Protein AF-A0A498NL08-F1 (afdb_monomer)

Structure (mmCIF, N/CA/C/O backbone):
data_AF-A0A498NL08-F1
#
_entry.id   AF-A0A498NL08-F1
#
loop_
_atom_site.group_PDB
_atom_site.id
_atom_site.type_symbol
_atom_site.label_atom_id
_atom_site.label_alt_id
_atom_site.label_comp_id
_atom_site.label_asym_id
_atom_site.label_entity_id
_atom_site.label_seq_id
_atom_site.pdbx_PDB_ins_code
_atom_site.Cartn_x
_atom_site.Cartn_y
_atom_site.Cartn_z
_atom_site.occupancy
_atom_site.B_iso_or_equiv
_atom_site.auth_seq_id
_atom_site.auth_comp_id
_atom_site.auth_asym_id
_atom_site.auth_atom_id
_atom_site.pdbx_PDB_model_num
ATOM 1 N N . MET A 1 1 ? -36.055 6.865 26.623 1.00 34.72 1 MET A N 1
ATOM 2 C CA . MET A 1 1 ? -34.626 6.487 26.632 1.00 34.72 1 MET A CA 1
ATOM 3 C C . MET A 1 1 ? -34.288 6.021 25.220 1.00 34.72 1 MET A C 1
ATOM 5 O O . MET A 1 1 ? -34.641 4.907 24.867 1.00 34.72 1 MET A O 1
ATOM 9 N N . LEU A 1 2 ? -33.780 6.909 24.358 1.00 34.41 2 LEU A N 1
ATOM 10 C CA . LEU A 1 2 ? -33.452 6.566 22.968 1.00 34.41 2 LEU A CA 1
ATOM 11 C C . LEU A 1 2 ? -32.015 6.037 2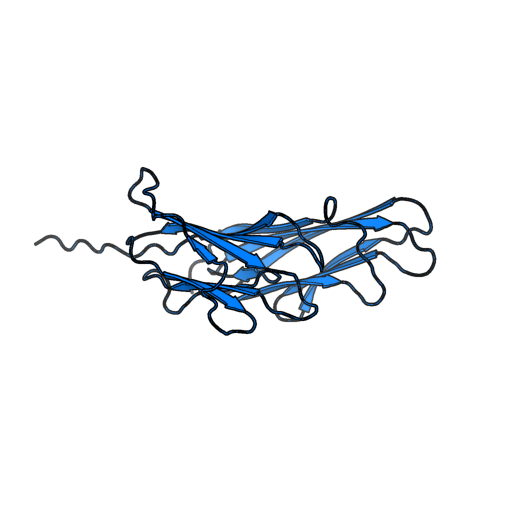2.919 1.00 34.41 2 LEU A C 1
ATOM 13 O O . LEU A 1 2 ? -31.072 6.754 23.236 1.00 34.41 2 LEU A O 1
ATOM 17 N N . SER A 1 3 ? -31.881 4.761 22.570 1.00 38.75 3 SER A N 1
ATOM 18 C CA . SER A 1 3 ? -30.621 4.093 22.249 1.00 38.75 3 SER A CA 1
ATOM 19 C C . SER A 1 3 ? -30.090 4.660 20.928 1.00 38.75 3 SER A C 1
ATOM 21 O O . SER A 1 3 ? -30.686 4.435 19.878 1.00 38.75 3 SER A O 1
ATOM 23 N N . VAL A 1 4 ? -28.992 5.419 20.972 1.00 45.88 4 VAL A N 1
ATOM 24 C CA . VAL A 1 4 ? -28.224 5.767 19.770 1.00 45.88 4 VAL A CA 1
ATOM 25 C C . VAL A 1 4 ? -27.092 4.751 19.663 1.00 45.88 4 VAL A C 1
ATOM 27 O O . VAL A 1 4 ? -26.094 4.849 20.370 1.00 45.88 4 VAL A O 1
ATOM 30 N N . PHE A 1 5 ? -27.250 3.749 18.800 1.00 46.47 5 PHE A N 1
ATOM 31 C CA . PHE A 1 5 ? -26.109 2.977 18.313 1.00 46.47 5 PHE A CA 1
ATOM 32 C C . PHE A 1 5 ? -25.287 3.889 17.390 1.00 46.47 5 PHE A C 1
ATOM 34 O O . PHE A 1 5 ? -25.575 3.995 16.200 1.00 46.47 5 PHE A O 1
ATOM 41 N N . THR A 1 6 ? -24.275 4.577 17.921 1.00 58.22 6 THR A N 1
ATOM 42 C CA . THR A 1 6 ? -23.249 5.226 17.094 1.00 58.22 6 THR A CA 1
ATOM 43 C C . THR A 1 6 ? -22.213 4.174 16.693 1.00 58.22 6 THR A C 1
ATOM 45 O O . THR A 1 6 ? -21.240 3.921 17.399 1.00 58.22 6 THR A O 1
ATOM 48 N N . GLY A 1 7 ? -22.449 3.483 15.575 1.00 79.19 7 GLY A N 1
ATOM 49 C CA . GLY A 1 7 ? -21.477 2.533 15.025 1.00 79.19 7 GLY A CA 1
ATOM 50 C C . GLY A 1 7 ? -20.178 3.238 14.619 1.00 79.19 7 GLY A C 1
ATOM 51 O O . GLY A 1 7 ? -20.218 4.315 14.025 1.00 79.19 7 GLY A O 1
ATOM 52 N N . ALA A 1 8 ? -19.025 2.647 14.942 1.00 88.94 8 ALA A N 1
ATOM 53 C CA . ALA A 1 8 ? -17.735 3.144 14.469 1.00 88.94 8 ALA A CA 1
ATOM 54 C C . ALA A 1 8 ? -17.609 2.951 12.947 1.00 88.94 8 ALA A C 1
ATOM 56 O O . ALA A 1 8 ? -17.992 1.914 12.408 1.00 88.94 8 ALA A O 1
ATOM 57 N N . VAL A 1 9 ? -17.042 3.943 12.262 1.00 88.06 9 VAL A N 1
ATOM 58 C CA . VAL A 1 9 ? -16.767 3.926 10.822 1.00 88.06 9 VAL A CA 1
ATOM 59 C C . VAL A 1 9 ? -15.260 3.883 10.621 1.00 88.06 9 VAL A C 1
ATOM 61 O O . VAL A 1 9 ? -14.547 4.800 11.033 1.00 88.06 9 VAL A O 1
ATOM 64 N N . ALA A 1 10 ? -14.780 2.794 10.023 1.00 86.62 10 ALA A N 1
ATOM 65 C CA . ALA A 1 10 ? -13.363 2.548 9.794 1.00 86.62 10 ALA A CA 1
ATOM 66 C C . ALA A 1 10 ? -12.745 3.551 8.797 1.00 86.62 10 ALA A C 1
ATOM 68 O O . ALA A 1 10 ? -13.389 3.878 7.799 1.00 86.62 10 ALA A O 1
ATOM 69 N N . PRO A 1 11 ? -11.489 3.990 9.008 1.00 89.06 11 PRO A N 1
ATOM 70 C CA . PRO A 1 11 ? -10.823 4.922 8.108 1.00 89.06 11 PRO A CA 1
ATOM 71 C C . PRO A 1 11 ? -10.510 4.319 6.745 1.00 89.06 11 PRO A C 1
ATOM 73 O O . PRO A 1 11 ? -10.034 3.186 6.628 1.00 89.06 11 PRO A O 1
ATOM 76 N N . VAL A 1 12 ? -10.649 5.150 5.714 1.00 82.94 12 VAL A N 1
ATOM 77 C CA . VAL A 1 12 ? -10.084 4.894 4.389 1.00 82.94 12 VAL A CA 1
ATOM 78 C C . VAL A 1 12 ? -8.635 5.368 4.390 1.00 82.94 12 VAL A C 1
ATOM 80 O O . VAL A 1 12 ? -8.369 6.564 4.497 1.00 82.94 12 VAL A O 1
ATOM 83 N N . VAL A 1 13 ? -7.687 4.437 4.270 1.00 83.62 13 VAL A N 1
ATOM 84 C CA . VAL A 1 13 ? -6.251 4.743 4.357 1.00 83.62 13 VAL A CA 1
ATOM 85 C C . VAL A 1 13 ? -5.603 4.774 2.975 1.00 83.62 13 VAL A C 1
ATOM 87 O O . VAL A 1 13 ? -5.796 3.869 2.162 1.00 83.62 13 VAL A O 1
ATOM 90 N N . LYS A 1 14 ? -4.801 5.810 2.714 1.00 78.31 14 LYS A N 1
ATOM 91 C CA . LYS A 1 14 ? -4.005 5.976 1.492 1.00 78.31 14 LYS A CA 1
ATOM 92 C C . LYS A 1 14 ? -2.538 6.195 1.849 1.00 78.31 14 LYS A C 1
ATOM 94 O O . LYS A 1 14 ? -2.223 7.129 2.584 1.00 78.31 14 LYS A O 1
ATOM 99 N N . LEU A 1 15 ? -1.646 5.374 1.291 1.00 80.44 15 LEU A N 1
ATOM 100 C CA . LEU A 1 15 ? -0.207 5.647 1.292 1.00 80.44 15 LEU A CA 1
ATOM 101 C C . LEU A 1 15 ? 0.218 6.310 -0.014 1.00 80.44 15 LEU A C 1
ATOM 103 O O . LEU A 1 15 ? -0.215 5.912 -1.094 1.00 80.44 15 LEU A O 1
ATOM 107 N N . SER A 1 16 ? 1.102 7.298 0.088 1.00 75.94 16 SER A N 1
ATOM 108 C CA . SER A 1 16 ? 1.650 8.029 -1.056 1.00 75.94 16 SER A CA 1
ATOM 109 C C . SER A 1 16 ? 3.118 8.413 -0.842 1.00 75.94 16 SER A C 1
ATOM 111 O O . SER A 1 16 ? 3.564 8.578 0.290 1.00 75.94 16 SER A O 1
ATOM 113 N N . LEU A 1 17 ? 3.876 8.536 -1.937 1.00 76.44 17 LEU A N 1
ATOM 114 C CA . LEU A 1 17 ? 5.232 9.094 -1.947 1.00 76.44 17 LEU A CA 1
ATOM 115 C C . LEU A 1 17 ? 5.097 10.576 -2.273 1.00 76.44 17 LEU A C 1
ATOM 117 O O . LEU A 1 17 ? 4.766 10.916 -3.407 1.00 76.44 17 LEU A O 1
ATOM 121 N N . VAL A 1 18 ? 5.346 11.436 -1.294 1.00 77.62 18 VAL A N 1
ATOM 122 C CA . VAL A 1 18 ? 5.249 12.893 -1.453 1.00 77.62 18 VAL A CA 1
ATOM 123 C C . VAL A 1 18 ? 6.522 13.442 -2.084 1.00 77.62 18 VAL A C 1
ATOM 125 O O . VAL A 1 18 ? 6.470 14.270 -2.990 1.00 77.62 18 VAL A O 1
ATOM 128 N N . LYS A 1 19 ? 7.681 12.930 -1.657 1.00 71.31 19 LYS A N 1
ATOM 129 C CA . LYS A 1 19 ? 8.988 13.308 -2.203 1.00 71.31 19 LYS A CA 1
ATOM 130 C C . LYS A 1 19 ? 9.843 12.075 -2.424 1.00 71.31 19 LYS A C 1
ATOM 132 O O . LYS A 1 19 ? 9.960 11.228 -1.543 1.00 71.31 19 LYS A O 1
ATOM 137 N N . ARG A 1 20 ? 10.473 11.982 -3.596 1.00 65.75 20 ARG A N 1
ATOM 138 C CA . ARG A 1 20 ? 11.451 10.931 -3.885 1.00 65.75 20 ARG A CA 1
ATOM 139 C C . ARG A 1 20 ? 12.85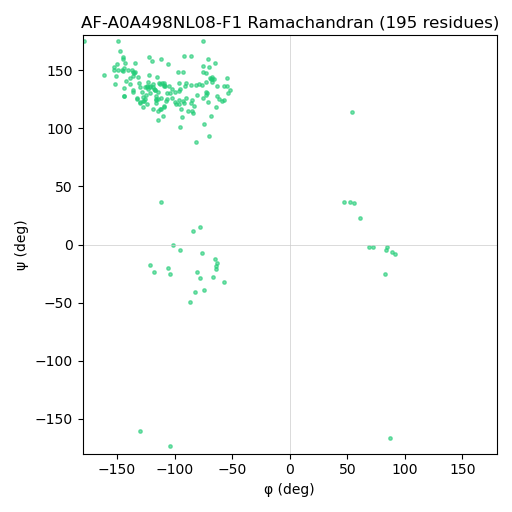1 11.388 -3.491 1.00 65.75 20 ARG A C 1
ATOM 141 O O . ARG A 1 20 ? 13.325 12.409 -3.980 1.00 65.75 20 ARG A O 1
ATOM 148 N N . GLY A 1 21 ? 13.499 10.572 -2.677 1.00 63.78 21 GLY A N 1
ATOM 149 C CA . GLY A 1 21 ? 14.933 10.588 -2.445 1.00 63.78 21 GLY A CA 1
ATOM 150 C C . GLY A 1 21 ? 15.644 9.437 -3.160 1.00 63.78 21 GLY A C 1
ATOM 151 O O . GLY A 1 21 ? 15.040 8.688 -3.932 1.00 63.78 21 GLY A O 1
ATOM 152 N N . ASP A 1 22 ? 16.933 9.291 -2.889 1.00 62.59 22 ASP A N 1
ATOM 153 C CA . ASP A 1 22 ? 17.780 8.190 -3.353 1.00 62.59 22 ASP A CA 1
ATOM 154 C C . ASP A 1 22 ? 18.549 7.598 -2.157 1.00 62.59 22 ASP A C 1
ATOM 156 O O . ASP A 1 22 ? 18.157 7.784 -1.010 1.00 62.59 22 ASP A O 1
ATOM 160 N N . SER A 1 23 ? 19.642 6.869 -2.383 1.00 61.72 23 SER A N 1
ATOM 161 C CA . SER A 1 23 ? 20.452 6.327 -1.282 1.00 61.72 23 SER A CA 1
ATOM 162 C C . SER A 1 23 ? 21.136 7.396 -0.415 1.00 61.72 23 SER A C 1
ATOM 164 O O . SER A 1 23 ? 21.672 7.066 0.640 1.00 61.72 23 SER A O 1
ATOM 166 N N . ARG A 1 24 ? 21.156 8.660 -0.855 1.00 67.81 24 ARG A N 1
ATOM 167 C CA . ARG A 1 24 ? 21.813 9.795 -0.188 1.00 67.81 24 ARG A CA 1
ATOM 168 C C . ARG A 1 24 ? 20.840 10.898 0.221 1.00 67.81 24 ARG A C 1
ATOM 170 O O . ARG A 1 24 ? 21.147 11.653 1.135 1.00 67.81 24 ARG A O 1
ATOM 177 N 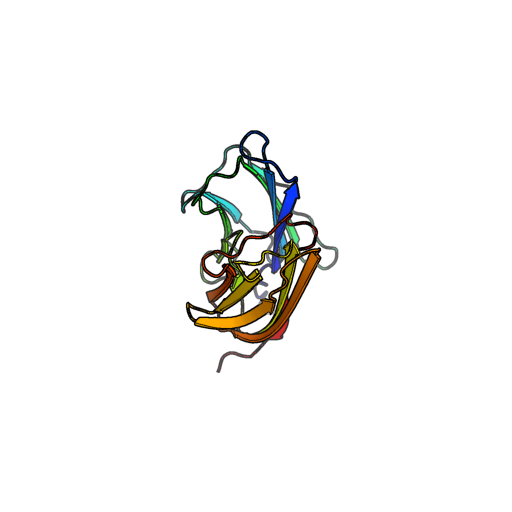N . HIS A 1 25 ? 19.688 10.985 -0.433 1.00 75.00 25 HIS A N 1
ATOM 178 C CA . HIS A 1 25 ? 18.651 11.972 -0.163 1.00 75.00 25 HIS A CA 1
ATOM 179 C C . HIS A 1 25 ? 17.415 11.302 0.438 1.00 75.00 25 HIS A C 1
ATOM 181 O O . HIS A 1 25 ? 16.997 10.257 -0.061 1.00 75.00 25 HIS A O 1
ATOM 187 N N . PRO A 1 26 ? 16.769 11.903 1.445 1.00 82.00 26 PRO A N 1
ATOM 188 C CA . PRO A 1 26 ? 15.561 11.331 2.018 1.00 82.00 26 PRO A CA 1
ATOM 189 C C . PRO A 1 26 ? 14.366 11.348 1.055 1.00 82.00 26 PRO A C 1
ATOM 191 O O . PRO A 1 26 ? 14.145 12.291 0.291 1.00 82.00 26 PRO A O 1
ATOM 194 N N . SER A 1 27 ? 13.581 10.278 1.113 1.00 82.50 27 SER A N 1
ATOM 195 C CA . SER A 1 27 ? 12.227 10.174 0.579 1.00 82.50 27 SER A CA 1
ATOM 196 C C . SER A 1 27 ? 11.214 10.533 1.666 1.00 82.50 27 SER A C 1
ATOM 198 O O . SER A 1 27 ? 11.440 10.237 2.833 1.00 82.50 27 SER A O 1
ATOM 200 N N . LEU A 1 28 ? 10.078 11.108 1.275 1.00 83.00 28 LEU A N 1
ATOM 201 C CA . LEU A 1 28 ? 8.971 11.441 2.170 1.00 83.00 28 LEU A CA 1
ATOM 202 C C . LEU A 1 28 ? 7.751 10.598 1.799 1.00 83.00 28 LEU A C 1
ATOM 204 O O . LEU A 1 28 ? 7.214 10.738 0.695 1.00 83.00 28 LEU A O 1
ATOM 208 N N . LEU A 1 29 ? 7.332 9.715 2.700 1.00 87.38 29 LEU A N 1
ATOM 209 C CA . LEU A 1 29 ? 6.078 8.971 2.580 1.00 87.38 29 LEU A CA 1
ATOM 210 C C . LEU A 1 29 ? 4.995 9.664 3.383 1.00 87.38 29 LEU A C 1
ATOM 212 O O . LEU A 1 29 ? 5.280 10.223 4.432 1.00 87.38 29 LEU A O 1
ATOM 216 N N . MET A 1 30 ? 3.755 9.559 2.927 1.00 87.31 30 MET A N 1
ATOM 217 C CA . MET A 1 30 ? 2.590 10.052 3.646 1.00 87.31 30 MET A CA 1
ATOM 218 C C . MET A 1 30 ? 1.538 8.956 3.757 1.00 87.31 30 MET A C 1
ATOM 220 O O . MET A 1 30 ? 1.179 8.324 2.761 1.00 87.31 30 MET A O 1
ATOM 224 N N . CYS A 1 31 ? 1.031 8.762 4.969 1.00 89.31 31 CYS A N 1
ATOM 225 C CA . CYS A 1 31 ? -0.110 7.924 5.289 1.00 89.31 31 CYS A CA 1
ATOM 226 C C . CYS A 1 31 ? -1.274 8.834 5.677 1.00 89.31 31 CYS A C 1
ATOM 228 O O . CYS A 1 31 ? -1.181 9.609 6.622 1.00 89.31 31 CYS A O 1
ATOM 230 N N . SER A 1 32 ? -2.360 8.767 4.917 1.00 87.81 32 SER A N 1
ATOM 231 C CA . SER A 1 32 ? -3.552 9.585 5.135 1.00 87.81 32 SER A CA 1
ATOM 232 C C . SER A 1 32 ? -4.726 8.691 5.493 1.00 87.81 32 SER A C 1
ATOM 234 O O . SER A 1 32 ? -5.005 7.747 4.755 1.00 87.81 32 SER A O 1
ATOM 236 N N . ALA A 1 33 ? -5.407 8.982 6.597 1.00 89.62 33 ALA A N 1
ATOM 237 C CA . ALA A 1 33 ? -6.630 8.307 7.013 1.00 89.62 33 ALA A CA 1
ATOM 238 C C . ALA A 1 33 ? -7.804 9.284 6.904 1.00 89.62 33 ALA A C 1
ATOM 240 O O . ALA A 1 33 ? -7.742 10.373 7.470 1.00 89.62 33 ALA A O 1
ATOM 241 N N . TYR A 1 34 ? -8.854 8.887 6.186 1.00 87.19 34 TYR A N 1
ATOM 242 C CA . TYR A 1 34 ? -10.026 9.712 5.884 1.00 87.19 34 TYR A CA 1
ATOM 243 C C . TYR A 1 34 ? -11.318 9.070 6.385 1.00 87.19 34 TYR A C 1
ATOM 245 O O . TYR A 1 34 ? -11.376 7.854 6.582 1.00 87.19 34 TYR A O 1
ATOM 253 N N . ASP A 1 35 ? -12.353 9.898 6.508 1.00 87.81 35 ASP A N 1
ATOM 254 C CA . ASP A 1 35 ? -13.761 9.516 6.629 1.00 87.81 35 ASP A CA 1
ATOM 255 C C . ASP A 1 35 ? -14.066 8.558 7.792 1.00 87.81 35 ASP A C 1
ATOM 257 O O . ASP A 1 35 ? -14.915 7.674 7.687 1.00 87.81 35 ASP A O 1
ATOM 261 N N . PHE A 1 36 ? -13.368 8.726 8.921 1.00 88.88 36 PHE A N 1
ATOM 262 C CA . PHE A 1 36 ? -13.529 7.860 10.093 1.00 88.88 36 PHE A CA 1
ATOM 263 C C . PHE A 1 36 ? -14.298 8.513 11.237 1.00 88.88 36 PHE A C 1
ATOM 265 O O . PHE A 1 36 ? -14.313 9.735 11.395 1.00 88.88 36 PHE A O 1
ATOM 272 N N . TYR A 1 37 ? -14.900 7.664 12.070 1.00 88.56 37 TYR A 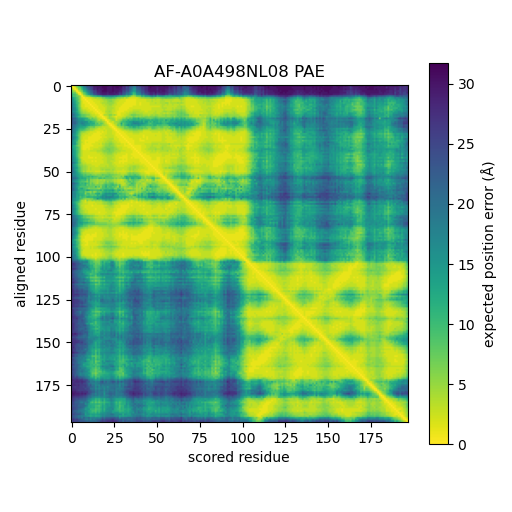N 1
ATOM 273 C CA . TYR A 1 37 ? -15.605 8.043 13.295 1.00 88.56 37 TYR A CA 1
ATOM 274 C C . TYR A 1 37 ? -15.548 6.896 14.321 1.00 88.56 37 TYR A C 1
ATOM 276 O O . TYR A 1 37 ? -15.747 5.748 13.930 1.00 88.56 37 TYR A O 1
ATOM 284 N N . PRO A 1 38 ? -15.326 7.128 15.628 1.00 90.88 38 PRO A N 1
ATOM 285 C CA . PRO A 1 38 ? -15.078 8.412 16.290 1.00 90.88 38 PRO A CA 1
ATOM 286 C C . PRO A 1 38 ? -13.657 8.937 16.028 1.00 90.88 38 PRO A C 1
ATOM 288 O O . PRO A 1 38 ? -12.832 8.237 15.444 1.00 90.88 38 PRO A O 1
ATOM 291 N N . GLU A 1 39 ? -13.348 10.146 16.507 1.00 88.94 39 GLU A N 1
ATOM 292 C CA . GLU A 1 39 ? -12.057 10.827 16.286 1.00 88.94 39 GLU A CA 1
ATOM 293 C C . GLU A 1 39 ? -10.823 10.123 16.877 1.00 88.94 39 GLU A C 1
ATOM 295 O O . GLU A 1 39 ? -9.680 10.481 16.571 1.00 88.94 39 GLU A O 1
ATOM 300 N N . LYS A 1 40 ? -11.025 9.167 17.791 1.00 92.69 40 LYS A N 1
ATOM 301 C CA . LYS A 1 40 ? -9.930 8.475 18.470 1.00 92.69 40 LYS A CA 1
ATOM 302 C C . LYS A 1 40 ? -9.282 7.484 17.503 1.00 92.69 40 LYS A C 1
ATOM 304 O O . LYS A 1 40 ? -9.810 6.401 17.264 1.00 92.69 40 LYS A O 1
ATOM 309 N N . ILE A 1 41 ? -8.116 7.861 16.993 1.00 94.56 41 ILE A N 1
ATOM 310 C CA . ILE A 1 41 ? -7.287 7.087 16.069 1.00 94.56 41 ILE A CA 1
ATOM 311 C C . ILE A 1 41 ? -5.822 7.179 16.498 1.00 94.56 41 ILE A C 1
ATOM 313 O O . ILE A 1 41 ? -5.399 8.192 17.062 1.00 94.56 41 ILE A O 1
ATOM 317 N N . LYS A 1 42 ? -5.040 6.140 16.210 1.00 95.44 42 LYS A N 1
ATOM 318 C CA . LYS A 1 42 ? -3.580 6.171 16.308 1.00 95.44 42 LYS A CA 1
ATOM 319 C C . LYS A 1 42 ? -2.980 5.689 14.993 1.00 95.44 42 LYS A C 1
ATOM 321 O O . LYS A 1 42 ? -3.292 4.594 14.534 1.00 95.44 42 LYS A O 1
ATOM 326 N N . VAL A 1 43 ? -2.137 6.527 14.397 1.00 95.50 43 VAL A N 1
ATOM 327 C CA . VAL A 1 43 ? -1.423 6.246 13.148 1.00 95.50 43 VAL A CA 1
ATOM 328 C C . VAL A 1 43 ? 0.067 6.213 13.465 1.00 95.50 43 VAL A C 1
ATOM 330 O O . VAL A 1 43 ? 0.595 7.139 14.074 1.00 95.50 43 VAL A O 1
ATOM 333 N N . SER A 1 44 ? 0.748 5.125 13.122 1.00 95.19 44 SER A N 1
ATOM 334 C CA . SER A 1 44 ? 2.162 4.914 13.447 1.00 95.19 44 SER A CA 1
ATOM 335 C C . SER A 1 44 ? 2.911 4.345 12.253 1.00 95.19 44 SER A C 1
ATOM 337 O O . SER A 1 44 ? 2.369 3.536 11.505 1.00 95.19 44 SER A O 1
ATOM 339 N N . TRP A 1 45 ? 4.170 4.733 12.091 1.00 94.81 45 TRP A N 1
ATOM 340 C CA . TRP A 1 45 ? 5.045 4.131 11.093 1.00 94.81 45 TRP A CA 1
ATOM 341 C C . TRP A 1 45 ? 5.784 2.936 11.689 1.00 94.81 45 TRP A C 1
ATOM 343 O O . TRP A 1 45 ? 6.232 2.975 12.835 1.00 94.81 45 TRP A O 1
ATOM 353 N N . LEU A 1 46 ? 5.907 1.871 10.902 1.00 92.88 46 LEU A N 1
ATOM 354 C CA . LEU A 1 46 ? 6.689 0.684 11.211 1.00 92.88 46 LEU A CA 1
ATOM 355 C C . LEU A 1 46 ? 7.845 0.574 10.216 1.00 92.88 46 LEU A C 1
ATOM 357 O O . LEU A 1 46 ? 7.620 0.615 9.003 1.00 92.88 46 LEU A O 1
ATOM 361 N N . ARG A 1 47 ? 9.057 0.357 10.727 1.00 90.38 47 ARG A N 1
ATOM 362 C CA . ARG A 1 47 ? 10.215 -0.098 9.953 1.00 90.38 47 ARG A CA 1
ATOM 363 C C . ARG A 1 47 ? 10.561 -1.508 10.413 1.00 90.38 47 ARG A C 1
ATOM 365 O O . ARG A 1 47 ? 10.841 -1.718 11.588 1.00 90.38 47 ARG A O 1
ATOM 372 N N . ASP A 1 48 ? 10.451 -2.473 9.507 1.00 88.00 48 ASP A N 1
ATOM 373 C CA . ASP A 1 48 ? 10.673 -3.901 9.774 1.00 88.00 48 ASP A CA 1
ATOM 374 C C . ASP A 1 48 ? 9.855 -4.431 10.968 1.00 88.00 48 ASP A C 1
ATOM 376 O O . ASP A 1 48 ? 10.298 -5.268 11.750 1.00 88.00 48 ASP A O 1
ATOM 380 N N . GLY A 1 49 ? 8.628 -3.919 11.114 1.00 88.12 49 GLY A N 1
ATOM 381 C CA . GLY A 1 49 ? 7.705 -4.282 12.194 1.00 88.12 49 GLY A CA 1
ATOM 382 C C . GLY A 1 49 ? 7.923 -3.532 13.511 1.00 88.12 49 GLY A C 1
ATOM 383 O O . GLY A 1 49 ? 7.106 -3.670 14.418 1.00 88.12 49 GLY A O 1
ATOM 384 N N . VAL A 1 50 ? 8.964 -2.703 13.617 1.00 92.75 50 VAL A N 1
ATOM 385 C CA . VAL A 1 50 ? 9.249 -1.888 14.804 1.00 92.75 50 VAL A CA 1
ATOM 386 C C . VAL A 1 50 ? 8.685 -0.484 14.616 1.00 92.75 50 VAL A C 1
ATOM 388 O O . VAL A 1 50 ? 8.899 0.140 13.577 1.00 92.75 50 VAL A O 1
ATOM 391 N N . VAL A 1 51 ? 7.966 0.022 15.620 1.00 94.56 51 VAL A N 1
ATOM 392 C CA . VAL A 1 51 ? 7.426 1.389 15.606 1.00 94.56 51 VAL A CA 1
ATOM 393 C C . VAL A 1 51 ? 8.569 2.399 15.571 1.00 94.56 51 VAL A C 1
ATOM 395 O O . VAL A 1 51 ? 9.460 2.357 16.418 1.00 94.56 51 VAL A O 1
ATOM 398 N N . VAL A 1 52 ? 8.517 3.320 14.610 1.00 93.12 52 VAL A N 1
ATOM 399 C CA . VAL A 1 52 ? 9.454 4.441 14.498 1.00 93.12 52 VAL A CA 1
ATOM 400 C C . VAL A 1 52 ? 8.754 5.750 14.835 1.00 93.12 52 VAL A C 1
ATOM 402 O O . VAL A 1 52 ? 7.621 5.996 14.421 1.00 93.12 52 VAL A O 1
ATOM 405 N N . THR A 1 53 ? 9.441 6.578 15.615 1.00 88.25 53 THR A N 1
ATOM 406 C CA . THR A 1 53 ? 8.976 7.910 16.028 1.00 88.25 53 THR A CA 1
ATOM 407 C C . THR A 1 53 ? 9.934 9.021 15.610 1.00 88.25 53 THR A C 1
ATOM 409 O O . THR A 1 53 ? 9.527 10.178 15.589 1.00 88.25 53 THR A O 1
ATOM 412 N N . SER A 1 54 ? 11.186 8.692 15.268 1.00 82.75 54 SER A N 1
ATOM 413 C CA . SER A 1 54 ? 12.110 9.655 14.670 1.00 82.75 54 SER A CA 1
ATOM 414 C C . SER A 1 54 ? 11.650 9.994 13.257 1.00 82.75 54 SER A C 1
ATOM 416 O O . SER A 1 54 ? 11.170 9.115 12.540 1.00 82.75 54 SER A O 1
ATOM 418 N N . ASP A 1 55 ? 11.812 11.256 12.861 1.00 83.81 55 ASP A N 1
ATOM 419 C CA . ASP A 1 55 ? 11.570 11.707 11.482 1.00 83.81 55 ASP A CA 1
ATOM 420 C C . ASP A 1 55 ? 10.116 11.496 11.009 1.00 83.81 55 ASP A C 1
ATOM 422 O O . ASP A 1 55 ? 9.832 11.402 9.811 1.00 83.81 55 ASP A O 1
ATOM 426 N N . VAL A 1 56 ? 9.190 11.410 11.975 1.00 85.62 56 VAL A N 1
ATOM 427 C CA . VAL A 1 56 ? 7.747 11.325 11.755 1.00 85.62 56 VAL A CA 1
ATOM 428 C C . VAL A 1 56 ? 7.096 12.651 12.119 1.00 85.62 56 VAL A C 1
ATOM 430 O O . VAL A 1 56 ? 7.200 13.112 13.256 1.00 85.62 56 VAL A O 1
ATOM 433 N N . THR A 1 57 ? 6.345 13.210 11.176 1.00 86.62 57 THR A N 1
ATOM 434 C CA . THR A 1 57 ? 5.514 14.400 11.393 1.00 86.62 57 THR A CA 1
ATOM 435 C C . THR A 1 57 ? 4.048 14.006 11.265 1.00 86.62 57 THR A C 1
ATOM 437 O O . THR A 1 57 ? 3.695 13.218 10.396 1.00 86.62 57 THR A O 1
ATOM 440 N N . SER A 1 58 ? 3.170 14.520 12.125 1.00 85.19 58 SER A N 1
ATOM 441 C CA . SER A 1 58 ? 1.724 14.281 12.038 1.00 85.19 58 SER A CA 1
ATOM 442 C C . SER A 1 58 ? 0.994 15.606 11.973 1.00 85.19 58 SER A C 1
ATOM 444 O O . SER A 1 58 ? 1.288 16.507 12.7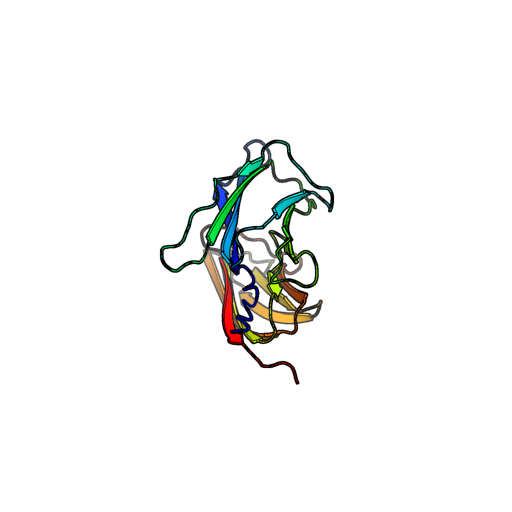56 1.00 85.19 58 SER A O 1
ATOM 446 N N . THR A 1 59 ? 0.005 15.707 11.092 1.00 83.44 59 THR A N 1
ATOM 447 C CA . THR A 1 59 ? -0.953 16.807 11.155 1.00 83.44 59 THR A CA 1
ATOM 448 C C . THR A 1 59 ? -1.869 16.626 12.359 1.00 83.44 59 THR A C 1
ATOM 450 O O . THR A 1 59 ? -2.061 15.510 12.860 1.00 83.44 59 THR A O 1
ATOM 453 N N . GLU A 1 60 ? -2.488 17.720 12.794 1.00 80.06 60 GLU A N 1
ATOM 454 C CA . GLU A 1 60 ? -3.637 17.642 13.690 1.00 80.06 60 GLU A CA 1
ATOM 455 C C . GLU A 1 60 ? -4.822 16.970 12.978 1.00 80.06 60 GLU A C 1
ATOM 457 O O . GLU A 1 60 ? -4.901 16.932 11.744 1.00 80.06 60 GLU A O 1
ATOM 462 N N . LYS A 1 61 ? -5.735 16.392 13.763 1.00 82.56 61 LYS A N 1
ATOM 463 C CA . LYS A 1 61 ? -6.961 15.782 13.238 1.00 82.56 61 LYS A CA 1
ATOM 464 C C . LYS A 1 61 ? -7.912 16.884 12.799 1.00 82.56 61 LYS A C 1
ATOM 466 O O . LYS A 1 61 ? -8.185 17.798 13.571 1.00 82.56 61 LYS A O 1
ATOM 471 N N . MET A 1 62 ? -8.449 16.765 11.592 1.00 83.31 62 MET A N 1
ATOM 472 C CA . MET A 1 62 ? -9.311 17.783 10.992 1.00 83.31 62 MET A CA 1
ATOM 473 C C . MET A 1 62 ? -10.701 17.198 10.714 1.00 83.31 62 MET A C 1
ATOM 475 O O . MET A 1 62 ? -10.779 16.076 10.210 1.00 83.31 62 MET A O 1
ATOM 479 N N . PRO A 1 63 ? -11.800 17.907 11.029 1.00 80.25 63 PRO A N 1
ATOM 480 C CA . PRO A 1 63 ? -13.138 17.482 10.631 1.00 80.25 63 PRO A CA 1
ATOM 481 C C . PRO A 1 63 ? -13.356 17.694 9.122 1.00 80.25 63 PRO A C 1
ATOM 483 O O . PRO A 1 63 ? -12.984 18.730 8.576 1.00 80.25 63 PRO A O 1
ATOM 486 N N . ASN A 1 64 ? -14.019 16.744 8.460 1.00 73.88 64 ASN A N 1
ATOM 487 C CA . ASN A 1 64 ? -14.328 16.761 7.022 1.00 73.88 64 ASN A CA 1
ATOM 488 C C . ASN A 1 64 ? -15.610 17.552 6.684 1.00 73.88 64 ASN A C 1
ATOM 490 O O . ASN A 1 64 ? -16.119 17.447 5.576 1.00 73.88 64 ASN A O 1
ATOM 494 N N . GLY A 1 65 ? -16.165 18.319 7.630 1.00 69.81 65 GLY A N 1
ATOM 495 C CA . GLY A 1 65 ? -17.424 19.064 7.463 1.00 69.81 65 GLY A CA 1
ATOM 496 C C . GLY A 1 65 ? -18.694 18.233 7.692 1.00 69.81 65 GLY A C 1
ATOM 497 O O . GLY A 1 65 ? -19.686 18.779 8.163 1.00 69.81 65 GLY A O 1
ATOM 498 N N . ASP A 1 66 ? -18.621 16.912 7.501 1.00 75.69 66 ASP A N 1
ATOM 499 C CA . ASP A 1 66 ? -19.766 15.990 7.571 1.00 75.69 66 ASP A CA 1
ATOM 500 C C . ASP A 1 66 ? -19.708 15.032 8.784 1.00 75.69 66 ASP A C 1
ATOM 502 O O . ASP A 1 66 ? -20.087 13.870 8.686 1.00 75.69 66 ASP A O 1
ATOM 506 N N . TRP A 1 67 ? -19.215 15.496 9.943 1.00 71.06 67 TRP A N 1
ATOM 507 C CA . TRP A 1 67 ? -19.006 14.719 11.195 1.00 71.06 67 TRP A CA 1
ATOM 508 C C . TRP A 1 67 ? -17.904 13.643 11.167 1.00 71.06 67 TRP A C 1
ATOM 510 O O . TRP A 1 67 ? -17.623 13.022 12.196 1.00 71.06 67 TRP A O 1
ATOM 520 N N . TYR A 1 68 ? -17.251 13.446 10.025 1.00 79.44 68 TYR A N 1
ATOM 521 C CA . TYR A 1 68 ? -16.095 12.563 9.877 1.00 79.44 68 TYR A CA 1
ATOM 522 C C . TYR A 1 68 ? -14.770 13.301 10.075 1.00 79.44 68 TYR A C 1
ATOM 524 O O . TYR A 1 68 ? -14.714 14.526 9.980 1.00 79.44 68 TYR A O 1
ATOM 532 N N . TYR A 1 69 ? -13.698 12.551 10.328 1.00 87.94 69 TYR A N 1
ATOM 533 C CA . TYR A 1 69 ? -12.364 13.090 10.595 1.00 87.94 69 TYR A CA 1
ATOM 534 C C . TYR A 1 69 ? -11.332 12.617 9.566 1.00 87.94 69 TYR A C 1
ATOM 536 O O . TYR A 1 69 ? -11.486 11.564 8.942 1.00 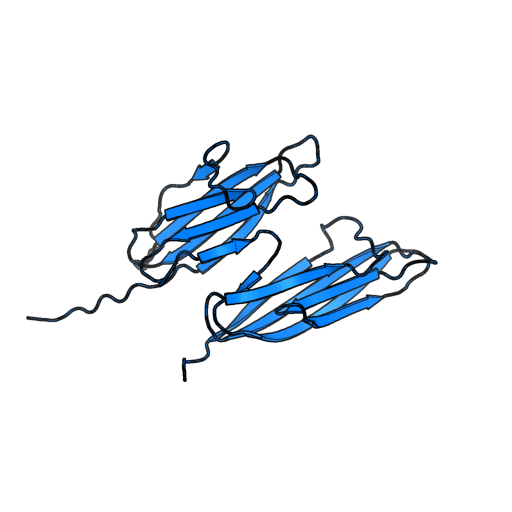87.94 69 TYR A O 1
ATOM 544 N N . GLN A 1 70 ? -10.244 13.378 9.446 1.00 90.88 70 GLN A N 1
ATOM 545 C CA . GLN A 1 70 ? -9.036 12.995 8.719 1.00 90.88 70 GLN A CA 1
ATOM 546 C C . GLN A 1 70 ? -7.754 13.300 9.509 1.00 90.88 70 GLN A C 1
ATOM 548 O O . GLN A 1 70 ? -7.735 14.174 10.379 1.00 90.88 70 GLN A O 1
ATOM 553 N N . ILE A 1 71 ? -6.674 12.578 9.196 1.00 92.69 71 ILE A N 1
ATOM 554 C CA . ILE A 1 71 ? -5.320 12.790 9.735 1.00 92.69 71 ILE A CA 1
ATOM 555 C C . ILE A 1 71 ? -4.263 12.344 8.717 1.00 92.69 71 ILE A C 1
ATOM 557 O O . ILE A 1 71 ? -4.457 11.348 8.013 1.00 92.69 71 ILE A O 1
ATOM 561 N N . HIS A 1 72 ? -3.130 13.048 8.675 1.00 92.00 72 HIS A N 1
ATOM 562 C CA . HIS A 1 72 ? -1.975 12.705 7.849 1.00 92.00 72 HIS A CA 1
ATOM 563 C C . HIS A 1 72 ? -0.735 12.512 8.720 1.00 92.00 72 HIS A C 1
ATOM 565 O O . HIS A 1 72 ? -0.463 13.319 9.608 1.00 92.00 72 HIS A O 1
ATOM 571 N N . THR A 1 73 ? 0.037 11.463 8.450 1.00 94.12 73 THR A N 1
ATOM 572 C CA . THR A 1 73 ? 1.377 11.284 9.013 1.00 94.12 73 THR A CA 1
ATOM 573 C C . THR A 1 73 ? 2.393 11.137 7.898 1.00 94.12 73 THR A C 1
ATOM 575 O O . THR A 1 73 ? 2.154 10.461 6.898 1.00 94.12 73 THR A O 1
ATOM 578 N N . GLU A 1 74 ? 3.548 11.750 8.079 1.00 93.06 74 GLU A N 1
ATOM 579 C CA . GLU A 1 74 ? 4.658 11.742 7.146 1.00 93.06 74 GLU A CA 1
ATOM 580 C C . GLU A 1 74 ? 5.851 11.029 7.775 1.00 93.06 74 GLU A C 1
ATOM 582 O O . GLU A 1 74 ? 6.059 11.128 8.982 1.00 93.06 74 GLU A O 1
ATOM 587 N N . LEU A 1 75 ? 6.611 10.294 6.966 1.00 92.44 75 LEU A N 1
ATOM 588 C CA . LEU A 1 75 ? 7.869 9.665 7.360 1.00 92.44 75 LEU A CA 1
ATOM 589 C C . LEU A 1 75 ? 8.954 10.066 6.371 1.00 92.44 75 LEU A C 1
ATOM 591 O O . LEU A 1 75 ? 8.881 9.713 5.187 1.00 92.44 75 LEU A O 1
ATOM 595 N N . GLU A 1 76 ? 9.977 10.745 6.873 1.00 89.38 76 GLU A N 1
ATOM 596 C CA . GLU A 1 76 ? 11.210 10.979 6.136 1.00 89.38 76 GLU A CA 1
ATOM 597 C C . GLU A 1 76 ? 12.152 9.774 6.314 1.00 89.38 76 GLU A C 1
ATOM 599 O O . GLU A 1 76 ? 12.441 9.328 7.425 1.00 89.38 76 GLU A O 1
ATOM 604 N N . TYR A 1 77 ? 12.601 9.172 5.209 1.00 81.25 77 TYR A N 1
ATOM 605 C CA . TYR A 1 77 ? 13.482 8.004 5.250 1.00 81.25 77 TYR A CA 1
ATOM 606 C C . TYR A 1 77 ? 14.431 7.920 4.059 1.00 81.25 77 TYR A C 1
ATOM 608 O O . TYR A 1 77 ? 14.100 8.325 2.950 1.00 81.25 77 TYR A O 1
ATOM 616 N N . ILE A 1 78 ? 15.605 7.329 4.267 1.00 80.25 78 ILE A N 1
ATOM 617 C CA . ILE A 1 78 ? 16.526 6.973 3.183 1.00 80.25 78 ILE A CA 1
ATOM 618 C C . ILE A 1 78 ? 16.254 5.514 2.797 1.00 80.25 78 ILE A C 1
ATOM 620 O O . ILE A 1 78 ? 16.476 4.649 3.648 1.00 80.25 78 ILE A O 1
ATOM 624 N N . PRO A 1 79 ? 15.802 5.227 1.558 1.00 73.75 79 PRO A N 1
ATOM 625 C CA . PRO A 1 79 ? 15.483 3.870 1.135 1.00 73.75 79 PRO A CA 1
ATOM 626 C C . PRO A 1 79 ? 16.674 2.914 1.246 1.00 73.75 79 PRO A C 1
ATOM 628 O O . PRO A 1 79 ? 17.723 3.123 0.630 1.00 73.75 79 PRO A O 1
ATOM 631 N N . LYS A 1 80 ? 16.489 1.823 1.984 1.00 74.50 80 LYS A N 1
ATOM 632 C CA . LYS A 1 80 ? 17.428 0.709 2.126 1.00 74.50 80 LYS A CA 1
ATOM 633 C C . LYS A 1 80 ? 16.891 -0.521 1.407 1.00 74.50 80 LYS A C 1
ATOM 635 O O . LYS A 1 80 ? 15.712 -0.857 1.481 1.00 74.50 80 LYS A O 1
ATOM 640 N N . ALA A 1 81 ? 17.771 -1.221 0.696 1.00 68.81 81 ALA A N 1
ATOM 641 C CA . ALA A 1 81 ? 17.387 -2.436 -0.011 1.00 68.81 81 ALA A CA 1
ATOM 642 C C . ALA A 1 81 ? 16.876 -3.498 0.977 1.00 68.81 81 ALA A C 1
ATOM 644 O O . ALA A 1 81 ? 17.581 -3.866 1.913 1.00 68.81 81 ALA A O 1
ATOM 645 N N . GLY A 1 82 ? 15.661 -3.996 0.741 1.00 69.12 82 GLY A N 1
ATOM 646 C CA . GLY A 1 82 ? 15.049 -5.059 1.540 1.00 69.12 82 GLY A CA 1
ATOM 647 C C . GLY A 1 82 ? 14.337 -4.603 2.816 1.00 69.12 82 GLY A C 1
ATOM 648 O O . GLY A 1 82 ? 13.748 -5.453 3.474 1.00 69.12 82 GLY A O 1
ATOM 649 N N . GLU A 1 83 ? 14.342 -3.308 3.149 1.00 76.94 83 GLU A N 1
ATOM 650 C CA . GLU A 1 83 ? 13.587 -2.815 4.306 1.00 76.94 83 GLU A CA 1
ATOM 651 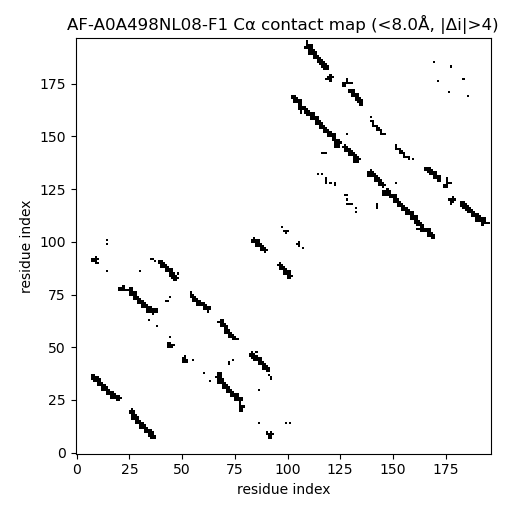C C . GLU A 1 83 ? 12.078 -2.811 4.029 1.00 76.94 83 GLU A C 1
ATOM 653 O O . GLU A 1 83 ? 11.619 -2.577 2.903 1.00 76.94 83 GLU A O 1
ATOM 658 N N . LYS A 1 84 ? 11.290 -3.037 5.079 1.00 83.25 84 LYS A N 1
ATOM 659 C CA . LYS A 1 84 ? 9.834 -2.999 5.024 1.00 83.25 84 LYS A CA 1
ATOM 660 C C . LYS A 1 84 ? 9.304 -1.783 5.775 1.00 83.25 84 LYS A C 1
ATOM 662 O O . LYS A 1 84 ? 9.314 -1.746 7.003 1.00 83.25 84 LYS A O 1
ATOM 667 N N . ILE A 1 85 ? 8.759 -0.825 5.030 1.00 87.38 85 ILE A N 1
ATOM 668 C CA . ILE A 1 85 ? 8.065 0.338 5.593 1.00 87.38 85 ILE A CA 1
ATOM 669 C C . ILE A 1 85 ? 6.556 0.120 5.549 1.00 87.38 85 ILE A C 1
ATOM 671 O O . ILE A 1 85 ? 6.010 -0.266 4.514 1.00 87.38 85 ILE A O 1
ATOM 675 N N . SER A 1 86 ? 5.884 0.367 6.673 1.00 90.25 86 SER A N 1
ATOM 676 C CA . SER A 1 86 ? 4.435 0.179 6.803 1.00 90.25 86 SER A CA 1
ATOM 677 C C . SER A 1 86 ? 3.800 1.297 7.629 1.00 90.25 86 SER A C 1
ATOM 679 O O . SER A 1 86 ? 4.426 1.825 8.542 1.00 90.25 86 SER A O 1
ATOM 681 N N . CYS A 1 87 ? 2.544 1.623 7.344 1.00 91.31 87 CYS A N 1
ATOM 682 C CA . CYS A 1 87 ? 1.697 2.460 8.186 1.00 91.31 87 CYS A CA 1
ATOM 683 C C . CYS A 1 87 ? 0.728 1.567 8.968 1.00 91.31 87 CYS A C 1
ATOM 685 O O . CYS A 1 87 ? 0.022 0.749 8.380 1.00 91.31 87 CYS A O 1
ATOM 687 N N . MET A 1 88 ? 0.694 1.706 10.287 1.00 94.00 88 MET A N 1
ATOM 688 C CA . MET A 1 88 ? -0.211 0.995 11.182 1.00 94.00 88 MET A CA 1
ATOM 689 C C . MET A 1 88 ? -1.286 1.948 11.693 1.00 94.00 88 MET A C 1
ATOM 691 O O . MET A 1 88 ? -0.972 3.032 12.183 1.00 94.00 88 MET A O 1
ATOM 695 N N . VAL A 1 89 ? -2.545 1.528 11.596 1.00 94.38 89 VAL A N 1
ATOM 696 C CA . VAL A 1 89 ? -3.711 2.312 11.999 1.00 94.38 89 VAL A CA 1
ATOM 697 C C . VAL A 1 89 ? -4.531 1.536 13.019 1.00 94.38 89 VAL A C 1
ATOM 699 O O . VAL A 1 89 ? -5.023 0.441 12.743 1.00 94.38 89 VAL A O 1
ATOM 702 N N . GLU A 1 90 ? -4.696 2.128 14.196 1.00 95.50 90 GLU A N 1
ATOM 703 C CA . GLU A 1 90 ? -5.537 1.627 15.280 1.00 95.50 90 GLU A CA 1
ATOM 704 C C . GLU A 1 90 ? -6.767 2.537 15.398 1.00 95.50 90 GLU A C 1
ATOM 706 O O . GLU A 1 90 ? -6.642 3.742 15.637 1.00 95.50 90 GLU A O 1
ATOM 711 N N . HIS A 1 91 ? -7.960 1.975 15.202 1.00 94.06 91 HIS A N 1
ATOM 712 C CA . HIS A 1 91 ? -9.228 2.706 15.224 1.00 94.06 91 HIS A CA 1
ATOM 713 C C . HIS A 1 91 ? -10.372 1.773 15.634 1.00 94.06 91 HIS A C 1
ATOM 715 O O . HIS A 1 91 ? -10.317 0.582 15.345 1.00 94.06 91 HIS A O 1
ATOM 721 N N . ALA A 1 92 ? -11.412 2.308 16.280 1.00 92.12 92 ALA A N 1
ATOM 722 C CA . ALA A 1 92 ? -12.547 1.522 16.782 1.00 92.12 92 ALA A CA 1
ATOM 723 C C . ALA A 1 92 ? -13.374 0.831 15.678 1.00 92.12 92 ALA A C 1
ATOM 725 O O . ALA A 1 92 ? -14.119 -0.100 15.964 1.00 92.12 92 ALA A O 1
ATOM 726 N N . GLY A 1 93 ? -13.251 1.280 14.427 1.00 88.00 93 GLY A N 1
ATOM 727 C CA . GLY A 1 93 ? -13.845 0.634 13.259 1.00 88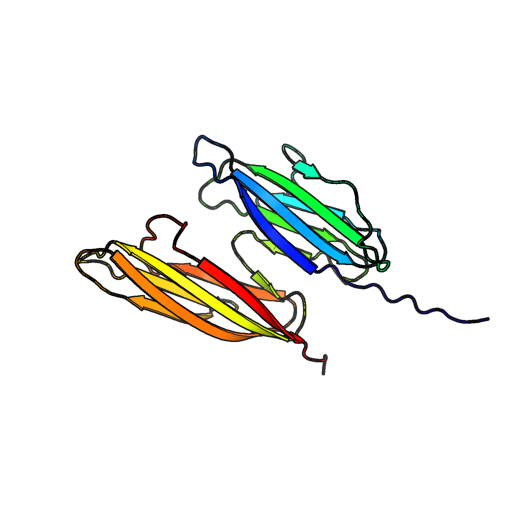.00 93 GLY A CA 1
ATOM 728 C C . GLY A 1 93 ? -13.101 -0.625 12.799 1.00 88.00 93 GLY A C 1
ATOM 729 O O . GLY A 1 93 ? -13.593 -1.319 11.914 1.00 88.00 93 GLY A O 1
ATOM 730 N N . PHE A 1 94 ? -11.937 -0.940 13.378 1.00 85.75 94 PHE A N 1
ATOM 731 C CA . PHE A 1 94 ? -11.205 -2.179 13.124 1.00 85.75 94 PHE A CA 1
ATOM 732 C C . PHE A 1 94 ? -11.188 -3.072 14.371 1.00 85.75 94 PHE A C 1
ATOM 734 O O . PHE A 1 94 ? -10.925 -2.603 15.474 1.00 85.75 94 PHE A O 1
ATOM 741 N N . GLU A 1 95 ? -11.373 -4.383 14.194 1.00 85.38 95 GLU A N 1
ATOM 742 C CA . GLU A 1 95 ? -11.219 -5.365 15.287 1.00 85.38 95 GLU A CA 1
ATOM 743 C C . GLU A 1 95 ? -9.768 -5.471 15.785 1.00 85.38 95 GLU A C 1
ATOM 745 O O . GLU A 1 95 ? -9.509 -5.816 16.936 1.00 85.38 95 GLU A O 1
ATOM 750 N N . LYS A 1 96 ? -8.809 -5.190 14.900 1.00 86.31 96 LYS A N 1
ATOM 751 C CA . LYS A 1 96 ? -7.367 -5.261 15.147 1.00 86.31 96 LYS A CA 1
ATOM 752 C C . LYS A 1 96 ? -6.642 -4.148 14.390 1.00 86.31 96 LYS A C 1
ATOM 754 O O . LYS A 1 96 ? -7.179 -3.659 13.396 1.00 86.31 96 LYS A O 1
ATOM 759 N N . PRO A 1 97 ? -5.413 -3.780 14.793 1.00 91.31 97 PRO A N 1
ATOM 760 C CA . PRO A 1 97 ? -4.616 -2.809 14.055 1.00 91.31 97 PRO A CA 1
ATOM 761 C C . PRO A 1 97 ? -4.467 -3.201 12.582 1.00 91.31 97 PRO A C 1
ATOM 763 O O . PRO A 1 97 ? -4.098 -4.333 12.255 1.00 91.31 97 PRO A O 1
ATOM 766 N N . MET A 1 98 ? -4.739 -2.251 11.691 1.00 88.00 98 MET A N 1
ATOM 767 C CA . MET A 1 98 ? -4.575 -2.433 10.255 1.00 88.00 98 MET A CA 1
ATOM 768 C C . MET A 1 98 ? -3.191 -1.960 9.824 1.00 88.00 98 MET A C 1
ATOM 770 O O . MET A 1 98 ? -2.830 -0.809 10.052 1.00 88.00 98 MET A O 1
ATOM 774 N N . ILE A 1 99 ? -2.422 -2.848 9.189 1.00 87.69 99 ILE A N 1
ATOM 775 C CA . ILE A 1 99 ? -1.074 -2.558 8.686 1.00 87.69 99 ILE A CA 1
ATOM 776 C C . ILE A 1 99 ? -1.108 -2.475 7.160 1.00 87.69 99 ILE A C 1
ATOM 778 O O . ILE A 1 99 ? -1.506 -3.427 6.479 1.00 87.69 99 ILE A O 1
ATOM 782 N N . TYR A 1 100 ? -0.651 -1.338 6.648 1.00 83.44 100 TYR A N 1
ATOM 783 C CA . TYR A 1 100 ? -0.574 -0.993 5.240 1.00 83.44 100 TYR A CA 1
ATOM 784 C C . TYR A 1 100 ? 0.893 -0.859 4.832 1.00 83.44 100 TYR A C 1
ATOM 786 O O . TYR A 1 100 ? 1.576 0.095 5.206 1.00 83.44 100 TYR A O 1
ATOM 794 N N . ASP A 1 101 ? 1.390 -1.830 4.078 1.00 83.81 101 ASP A N 1
ATOM 795 C CA . ASP A 1 101 ? 2.785 -1.868 3.652 1.00 83.81 101 ASP A CA 1
ATOM 796 C C . ASP A 1 101 ? 2.983 -0.947 2.432 1.00 83.81 101 ASP A C 1
ATOM 798 O O . ASP A 1 101 ? 2.189 -0.965 1.493 1.00 83.81 101 ASP A O 1
ATOM 802 N N . TRP A 1 102 ? 4.069 -0.171 2.392 1.00 76.00 102 TRP A N 1
ATOM 803 C CA . TRP A 1 102 ? 4.356 0.760 1.288 1.00 76.00 102 TRP A CA 1
ATOM 804 C C . TRP A 1 102 ? 4.410 0.078 -0.094 1.00 76.00 102 TRP A C 1
ATOM 806 O O . TRP A 1 102 ? 4.043 0.667 -1.108 1.00 76.00 102 TRP A O 1
ATOM 816 N N . SER A 1 103 ? 4.844 -1.182 -0.143 1.00 72.00 103 SER A N 1
ATOM 817 C CA . SER A 1 103 ? 4.998 -1.962 -1.375 1.00 72.00 103 SER A CA 1
ATOM 818 C C . SER A 1 103 ? 3.870 -2.969 -1.632 1.00 72.00 103 SER A C 1
ATOM 820 O O . SER A 1 103 ? 3.917 -3.683 -2.637 1.00 72.00 103 SER A O 1
ATOM 822 N N . VAL A 1 104 ? 2.866 -3.058 -0.746 1.00 76.88 104 VAL A N 1
ATOM 823 C CA . VAL A 1 104 ? 1.848 -4.118 -0.776 1.00 76.88 104 VAL A CA 1
ATOM 824 C C . VAL A 1 104 ? 0.472 -3.592 -0.351 1.00 76.88 104 VAL A C 1
ATOM 826 O O . VAL A 1 104 ? 0.297 -3.033 0.725 1.00 76.88 104 VAL A O 1
ATOM 829 N N . PHE A 1 105 ? -0.547 -3.837 -1.171 1.00 81.25 105 PHE A N 1
ATOM 830 C CA . PHE A 1 105 ? -1.944 -3.578 -0.840 1.00 81.25 105 PHE A CA 1
ATOM 831 C C . PHE A 1 105 ? -2.515 -4.709 0.023 1.00 81.25 105 PHE A C 1
ATOM 833 O O . PHE A 1 105 ? -2.438 -5.878 -0.351 1.00 81.25 105 PHE A O 1
ATOM 840 N N . ARG A 1 106 ? -3.139 -4.369 1.153 1.00 82.44 106 ARG A N 1
ATOM 841 C CA . ARG A 1 106 ? -3.896 -5.313 1.983 1.00 82.44 106 ARG A CA 1
ATOM 842 C C . ARG A 1 106 ? -5.368 -4.930 1.967 1.00 82.44 106 ARG A C 1
ATOM 844 O O . ARG A 1 106 ? -5.696 -3.789 2.279 1.00 82.44 106 ARG A O 1
ATOM 851 N N . ALA A 1 107 ? -6.241 -5.867 1.610 1.00 83.88 107 ALA A N 1
ATOM 852 C CA . ALA A 1 107 ? -7.671 -5.614 1.502 1.00 83.88 107 ALA A CA 1
ATOM 853 C C . ALA A 1 107 ? -8.271 -5.247 2.875 1.00 83.88 107 ALA A C 1
ATOM 855 O O . ALA A 1 107 ? -8.221 -6.074 3.792 1.00 83.88 107 ALA A O 1
ATOM 856 N N . PRO A 1 108 ? -8.833 -4.035 3.041 1.00 77.94 108 PRO A N 1
ATOM 857 C CA . PRO A 1 108 ? -9.408 -3.602 4.315 1.00 77.94 108 PRO A CA 1
ATOM 858 C C . PRO A 1 108 ? -10.823 -4.149 4.540 1.00 77.94 108 PRO A C 1
ATOM 860 O O . PRO A 1 108 ? -11.275 -4.246 5.674 1.00 77.94 108 PRO A O 1
ATOM 863 N N . LEU A 1 109 ? -11.530 -4.500 3.465 1.00 84.06 109 LEU A N 1
ATOM 864 C CA . LEU A 1 109 ? -12.894 -5.014 3.494 1.00 84.06 109 LEU A CA 1
ATOM 865 C C . LEU A 1 109 ? -13.084 -6.052 2.386 1.00 84.06 109 LEU A C 1
ATOM 867 O O . LEU A 1 109 ? -12.311 -6.105 1.428 1.00 84.06 109 LEU A O 1
ATOM 871 N N . LYS A 1 110 ? -14.116 -6.884 2.516 1.00 89.44 110 LYS A N 1
ATOM 872 C CA . LYS A 1 110 ? -14.471 -7.859 1.485 1.00 89.44 110 LYS A CA 1
ATOM 873 C C . LYS A 1 110 ? -15.088 -7.147 0.280 1.00 89.44 110 LYS A C 1
ATOM 875 O O . LYS A 1 110 ? -16.030 -6.369 0.440 1.00 89.44 110 LYS A O 1
ATOM 880 N N . GLY A 1 111 ? -14.599 -7.406 -0.930 1.00 92.50 111 GLY A N 1
ATOM 881 C CA . GLY A 1 111 ? -15.093 -6.692 -2.111 1.00 92.50 111 GLY A CA 1
ATOM 882 C C . GLY A 1 111 ? -14.467 -7.104 -3.437 1.00 92.50 111 GLY A C 1
ATOM 883 O O . GLY A 1 111 ? -13.531 -7.902 -3.485 1.00 92.50 111 GLY A O 1
ATOM 884 N N . ALA A 1 112 ? -14.989 -6.532 -4.522 1.00 94.94 112 ALA A N 1
ATOM 885 C CA . ALA A 1 112 ? -14.390 -6.613 -5.849 1.00 94.94 112 ALA A CA 1
ATOM 886 C C . ALA A 1 112 ? -13.455 -5.419 -6.069 1.00 94.94 112 ALA A C 1
ATOM 888 O O . ALA A 1 112 ? -13.890 -4.269 -6.016 1.00 94.94 112 ALA A O 1
ATOM 889 N N . TYR A 1 113 ? -12.179 -5.685 -6.341 1.00 93.88 113 TYR A N 1
ATOM 890 C CA . TYR A 1 113 ? -11.151 -4.662 -6.528 1.00 93.88 113 TYR A CA 1
ATOM 891 C C . TYR A 1 113 ? -10.594 -4.720 -7.943 1.00 93.88 113 TYR A C 1
ATOM 893 O O . TYR A 1 113 ? -10.237 -5.798 -8.418 1.00 93.88 113 TYR A O 1
ATOM 901 N N . MET A 1 114 ? -10.477 -3.569 -8.604 1.00 93.12 114 MET A N 1
ATOM 902 C CA . MET A 1 114 ? -9.762 -3.467 -9.873 1.00 93.12 114 MET A CA 1
ATOM 903 C C . MET A 1 114 ? -8.335 -3.004 -9.620 1.00 93.12 114 MET A C 1
ATOM 905 O O . MET A 1 114 ? -8.120 -1.930 -9.062 1.00 93.12 114 MET A O 1
ATOM 909 N N . PHE A 1 115 ? -7.370 -3.788 -10.089 1.00 92.50 115 PHE A N 1
ATOM 910 C CA . PHE A 1 115 ? -5.964 -3.416 -10.108 1.00 92.50 115 PHE A CA 1
ATOM 911 C C . PHE A 1 115 ? -5.508 -3.155 -11.532 1.00 92.50 115 PHE A C 1
ATOM 913 O O . PHE A 1 115 ? -5.850 -3.903 -12.449 1.00 92.50 115 PHE A O 1
ATOM 920 N N . LYS A 1 116 ? -4.704 -2.112 -11.712 1.00 91.75 116 LYS A N 1
ATOM 921 C CA . LYS A 1 116 ? -4.049 -1.773 -12.970 1.00 91.75 116 LYS A CA 1
ATOM 922 C C . LYS A 1 116 ? -2.555 -1.651 -12.729 1.00 91.75 116 LYS A C 1
ATOM 924 O O . LYS A 1 116 ? -2.118 -0.996 -11.787 1.00 91.75 116 LYS A O 1
ATOM 929 N N . ILE A 1 117 ? -1.784 -2.241 -13.630 1.00 89.69 117 ILE A N 1
ATOM 930 C CA . ILE A 1 117 ? -0.345 -2.044 -13.720 1.00 89.69 117 ILE A CA 1
ATOM 931 C C . ILE A 1 117 ? -0.001 -1.499 -15.103 1.00 89.69 117 ILE A C 1
ATOM 933 O O . ILE A 1 117 ? -0.517 -1.980 -16.112 1.00 89.69 117 ILE A O 1
ATOM 937 N N . THR A 1 118 ? 0.866 -0.496 -15.143 1.00 87.88 118 THR A N 1
ATOM 938 C CA . THR A 1 118 ? 1.495 0.012 -16.363 1.00 87.88 118 THR A CA 1
ATOM 939 C C . THR A 1 118 ? 2.990 0.018 -16.130 1.00 87.88 118 THR A C 1
ATOM 941 O O . THR A 1 118 ? 3.450 0.575 -15.134 1.00 87.88 118 THR A O 1
ATOM 944 N N . VAL A 1 119 ? 3.727 -0.605 -17.037 1.00 86.88 119 VAL A N 1
ATOM 945 C CA . VAL A 1 119 ? 5.181 -0.659 -17.006 1.00 86.88 119 VAL A CA 1
ATOM 946 C C . VAL A 1 119 ? 5.711 0.023 -18.253 1.00 86.88 119 VAL A C 1
ATOM 948 O O . VAL A 1 119 ? 5.219 -0.227 -19.355 1.00 86.88 119 VAL A O 1
ATOM 951 N N . PHE A 1 120 ? 6.698 0.883 -18.068 1.00 84.25 120 PHE A N 1
ATOM 952 C CA . PHE A 1 120 ? 7.487 1.486 -19.125 1.00 84.25 120 PHE A CA 1
ATOM 953 C C . PHE A 1 120 ? 8.958 1.185 -18.867 1.00 84.25 120 PHE A C 1
ATOM 955 O O . PHE A 1 120 ? 9.437 1.319 -17.739 1.00 84.25 120 PHE A O 1
ATOM 962 N N . ASP A 1 121 ? 9.664 0.796 -19.918 1.00 78.69 121 ASP A N 1
ATOM 963 C CA . ASP A 1 121 ? 11.083 0.482 -19.866 1.00 78.69 121 ASP A CA 1
ATOM 964 C C . ASP A 1 121 ? 11.754 0.808 -21.207 1.00 78.69 121 ASP A C 1
ATOM 966 O O . ASP A 1 121 ? 11.097 1.178 -22.185 1.00 78.69 121 ASP A O 1
ATOM 970 N N . HIS A 1 122 ? 13.073 0.664 -21.266 1.00 83.44 122 HIS A N 1
ATOM 971 C CA . HIS A 1 122 ? 13.802 0.655 -22.526 1.00 83.44 122 HIS A CA 1
ATOM 972 C C . HIS A 1 122 ? 13.928 -0.773 -23.054 1.00 83.44 122 HIS A C 1
ATOM 974 O O . HIS A 1 122 ? 14.242 -1.701 -22.312 1.00 83.44 122 HIS A O 1
ATOM 980 N N . GLY A 1 123 ? 13.697 -0.937 -24.354 1.00 81.06 123 GLY A N 1
ATOM 981 C CA . GLY A 1 123 ? 13.846 -2.210 -25.037 1.00 81.06 123 GLY A CA 1
ATOM 982 C C . GLY A 1 123 ? 15.240 -2.800 -24.825 1.00 81.06 123 GLY A C 1
ATOM 983 O O . GLY A 1 123 ? 16.246 -2.091 -24.893 1.00 81.06 123 GLY A O 1
ATOM 984 N N . ASN A 1 124 ? 15.286 -4.102 -24.563 1.00 82.00 124 ASN A N 1
ATOM 985 C CA . ASN A 1 124 ? 16.503 -4.864 -24.359 1.00 82.00 124 ASN A CA 1
ATOM 986 C C . ASN A 1 124 ? 16.430 -6.154 -25.198 1.00 82.00 124 ASN A C 1
ATOM 988 O O . ASN A 1 124 ? 15.484 -6.921 -25.027 1.00 82.00 124 ASN A O 1
ATOM 992 N N . PRO A 1 125 ? 17.415 -6.440 -26.071 1.00 83.44 125 PRO A N 1
ATOM 993 C CA . PRO A 1 125 ? 17.388 -7.621 -26.943 1.00 83.44 125 PRO A CA 1
ATOM 994 C C . PRO A 1 125 ? 17.420 -8.963 -26.203 1.00 83.44 125 PRO A C 1
ATOM 996 O O . PRO A 1 125 ? 17.068 -9.991 -26.776 1.00 83.44 125 PRO A O 1
ATOM 999 N N . HIS A 1 126 ? 17.896 -8.968 -24.957 1.00 83.94 126 HIS A N 1
ATOM 1000 C CA . HIS A 1 126 ? 18.096 -10.179 -24.165 1.00 83.94 126 HIS A CA 1
ATOM 1001 C C . HIS A 1 126 ? 17.023 -10.376 -23.098 1.00 83.94 126 HIS A C 1
ATOM 1003 O O . HIS A 1 126 ? 16.797 -11.503 -22.663 1.00 83.94 126 HIS A O 1
ATOM 1009 N N . ASN A 1 127 ? 16.389 -9.294 -22.645 1.00 82.38 127 ASN A N 1
ATOM 1010 C CA . ASN A 1 127 ? 15.511 -9.323 -21.485 1.00 82.38 127 ASN A CA 1
ATOM 1011 C C . ASN A 1 127 ? 14.167 -8.667 -21.806 1.00 82.38 127 ASN A C 1
ATOM 1013 O O . ASN A 1 127 ? 14.129 -7.486 -22.143 1.00 82.38 127 ASN A O 1
ATOM 1017 N N . PRO A 1 128 ? 13.047 -9.387 -21.653 1.00 83.44 128 PRO A N 1
ATOM 1018 C CA . PRO A 1 128 ? 11.735 -8.780 -21.769 1.00 83.44 128 PRO A CA 1
ATOM 1019 C C . PRO A 1 128 ? 11.390 -7.948 -20.529 1.00 83.44 128 PRO A C 1
ATOM 1021 O O . PRO A 1 128 ? 11.810 -8.240 -19.401 1.00 83.44 128 PRO A O 1
ATOM 1024 N N . THR A 1 129 ? 10.530 -6.957 -20.725 1.00 84.94 129 THR A N 1
ATOM 1025 C CA . THR A 1 129 ? 9.919 -6.186 -19.645 1.00 84.94 129 THR A CA 1
ATOM 1026 C C . THR A 1 129 ? 8.687 -6.938 -19.156 1.00 84.94 129 THR A C 1
ATOM 1028 O O . THR A 1 129 ? 7.720 -7.130 -19.897 1.00 84.94 129 THR A O 1
ATOM 1031 N N . SER A 1 130 ? 8.712 -7.401 -17.904 1.00 86.56 130 SER A N 1
ATOM 1032 C CA . SER A 1 130 ? 7.599 -8.141 -17.322 1.00 86.56 130 SER A CA 1
ATOM 1033 C C . SER A 1 130 ? 7.391 -7.831 -15.844 1.00 86.56 130 SER A C 1
ATOM 1035 O O . SER A 1 130 ? 8.295 -7.963 -15.017 1.00 86.56 130 SER A O 1
ATOM 1037 N N . ALA A 1 131 ? 6.154 -7.472 -15.512 1.00 88.88 131 ALA A N 1
ATOM 1038 C CA . ALA A 1 131 ? 5.687 -7.305 -14.146 1.00 88.88 131 ALA A CA 1
ATOM 1039 C C . ALA A 1 131 ? 4.366 -8.046 -13.959 1.00 88.88 131 ALA A C 1
ATOM 1041 O O . ALA A 1 131 ? 3.522 -8.078 -14.857 1.00 88.88 131 ALA A O 1
ATOM 1042 N N . CYS A 1 132 ? 4.167 -8.626 -12.784 1.00 89.88 132 CYS A N 1
ATOM 1043 C CA . CYS A 1 132 ? 2.935 -9.307 -12.431 1.00 89.88 132 CYS A CA 1
ATOM 1044 C C . CYS A 1 132 ? 2.295 -8.705 -11.185 1.00 89.88 132 CYS A C 1
ATOM 1046 O O . CYS A 1 132 ? 2.974 -8.267 -10.258 1.00 89.88 132 CYS A O 1
ATOM 1048 N N . ILE A 1 133 ? 0.966 -8.709 -11.180 1.00 90.81 133 ILE A N 1
ATOM 1049 C CA . ILE A 1 133 ? 0.157 -8.466 -9.992 1.00 90.81 133 ILE A CA 1
ATOM 1050 C C . ILE A 1 133 ? 0.007 -9.816 -9.296 1.00 90.81 133 ILE A C 1
ATOM 1052 O O . ILE A 1 133 ? -0.479 -10.782 -9.889 1.00 90.81 133 ILE A O 1
ATOM 1056 N N . MET A 1 134 ? 0.450 -9.880 -8.051 1.00 87.31 134 MET A N 1
ATOM 1057 C CA . MET A 1 134 ? 0.430 -11.058 -7.196 1.00 87.31 134 MET A CA 1
ATOM 1058 C C . MET A 1 134 ? -0.700 -10.910 -6.183 1.00 87.31 134 MET A C 1
ATOM 1060 O O . MET A 1 134 ? -0.756 -9.880 -5.527 1.00 87.31 134 MET A O 1
ATOM 1064 N N . LYS A 1 135 ? -1.553 -11.925 -6.020 1.00 90.25 135 LYS A N 1
ATOM 1065 C CA . LYS A 1 135 ? -2.527 -12.058 -4.928 1.00 90.25 135 LYS A CA 1
ATOM 1066 C C . LYS A 1 135 ? -2.159 -13.285 -4.093 1.00 90.25 135 LYS A C 1
ATOM 1068 O O . LYS A 1 135 ? -2.109 -14.380 -4.640 1.00 90.25 135 LYS A O 1
ATOM 1073 N N . ASN A 1 136 ? -1.908 -13.121 -2.792 1.00 85.88 136 ASN A N 1
ATOM 1074 C CA . ASN A 1 136 ? -1.605 -14.219 -1.852 1.00 85.88 136 ASN A CA 1
ATOM 1075 C C . ASN A 1 136 ? -0.550 -15.223 -2.375 1.00 85.88 136 ASN A C 1
ATOM 1077 O O . ASN A 1 136 ? -0.658 -16.426 -2.166 1.00 85.88 136 ASN A O 1
ATOM 1081 N N . GLY A 1 137 ? 0.463 -14.731 -3.096 1.00 75.88 137 GLY A N 1
ATOM 1082 C CA . GLY A 1 137 ? 1.526 -15.562 -3.674 1.00 75.88 137 GLY A CA 1
ATOM 1083 C C . GLY A 1 137 ? 1.256 -16.108 -5.082 1.00 75.88 137 GLY A C 1
ATOM 1084 O O . GLY A 1 137 ? 2.182 -16.625 -5.702 1.00 75.88 137 GLY A O 1
ATOM 1085 N N . GLN A 1 138 ? 0.058 -15.923 -5.641 1.00 86.06 138 GLN A N 1
ATOM 1086 C CA . GLN A 1 138 ? -0.292 -16.329 -7.004 1.00 86.06 138 GLN A CA 1
ATOM 1087 C C . GLN A 1 138 ? -0.354 -15.128 -7.956 1.00 86.06 138 GLN A C 1
ATOM 1089 O O . GLN A 1 138 ? -0.917 -14.088 -7.624 1.00 86.06 138 GLN A O 1
ATOM 1094 N N . ALA A 1 139 ? 0.202 -15.256 -9.163 1.00 89.06 139 ALA A N 1
ATOM 1095 C CA . ALA A 1 139 ? 0.068 -14.220 -10.187 1.00 89.06 139 ALA A CA 1
ATOM 1096 C C . ALA A 1 139 ? -1.370 -14.191 -10.730 1.00 89.06 139 ALA A C 1
ATOM 1098 O O . ALA A 1 139 ? -1.855 -15.197 -11.243 1.00 89.06 139 ALA A O 1
ATOM 1099 N N . VAL A 1 140 ? -2.032 -13.037 -10.632 1.00 94.06 140 VAL A N 1
ATOM 1100 C CA . VAL A 1 140 ? -3.411 -12.818 -11.114 1.00 94.06 140 VAL A CA 1
ATOM 1101 C C . VAL A 1 140 ? -3.474 -11.986 -12.394 1.00 94.06 140 VAL A C 1
ATOM 1103 O O . VAL A 1 140 ? -4.458 -12.048 -13.121 1.00 94.06 140 VAL A O 1
ATOM 1106 N N . ALA A 1 141 ? -2.418 -11.232 -12.705 1.00 93.50 141 ALA A N 1
ATOM 1107 C CA . ALA A 1 141 ? -2.240 -10.575 -13.997 1.00 93.50 141 ALA A CA 1
ATOM 1108 C C . ALA A 1 141 ? -0.760 -10.376 -14.307 1.00 93.50 141 ALA A C 1
ATOM 1110 O O . ALA A 1 141 ? 0.059 -10.229 -13.400 1.00 93.50 141 ALA A O 1
ATOM 1111 N N . VAL A 1 142 ? -0.425 -10.335 -15.596 1.00 91.88 142 VAL A N 1
ATOM 1112 C CA . VAL A 1 142 ? 0.941 -10.124 -16.084 1.00 91.88 142 VAL A CA 1
ATOM 1113 C C . VAL A 1 142 ? 0.919 -9.066 -17.178 1.00 91.88 142 VAL A C 1
ATOM 1115 O O . VAL A 1 142 ? 0.185 -9.198 -18.153 1.00 91.88 142 VAL A O 1
ATOM 1118 N N . ALA A 1 143 ? 1.726 -8.023 -17.030 1.00 90.94 143 ALA A N 1
ATOM 1119 C CA . ALA A 1 143 ? 2.074 -7.112 -18.109 1.00 90.94 143 ALA A CA 1
ATOM 1120 C C . ALA A 1 143 ? 3.415 -7.579 -18.688 1.00 90.94 143 ALA A C 1
ATOM 1122 O O . ALA A 1 143 ? 4.397 -7.690 -17.953 1.00 90.94 143 ALA A O 1
ATOM 1123 N N . TYR A 1 144 ? 3.440 -7.910 -19.977 1.00 90.56 144 TYR A N 1
ATOM 1124 C CA . TYR A 1 144 ? 4.610 -8.445 -20.666 1.00 90.56 144 TYR A CA 1
ATOM 1125 C C . TYR A 1 144 ? 4.766 -7.755 -22.014 1.00 90.56 144 TYR A C 1
ATOM 1127 O O . TYR A 1 144 ? 3.820 -7.704 -22.797 1.00 90.56 144 TYR A O 1
ATOM 1135 N N . ALA A 1 145 ? 5.974 -7.287 -22.296 1.00 87.88 145 ALA A N 1
ATOM 1136 C CA . ALA A 1 145 ? 6.370 -6.867 -23.625 1.00 87.88 145 ALA A CA 1
ATOM 1137 C C . ALA A 1 145 ? 7.849 -7.181 -23.856 1.00 87.88 145 ALA A C 1
ATOM 1139 O O . ALA A 1 145 ? 8.663 -7.179 -22.931 1.00 87.88 145 ALA A O 1
ATOM 1140 N N . HIS A 1 146 ? 8.196 -7.441 -25.111 1.00 88.06 146 HIS A N 1
ATOM 1141 C CA . HIS A 1 146 ? 9.572 -7.630 -25.538 1.00 88.06 146 HIS A CA 1
ATOM 1142 C C . HIS A 1 146 ? 9.830 -6.751 -26.751 1.00 88.06 146 HIS A C 1
ATOM 1144 O O . HIS A 1 146 ? 9.137 -6.848 -27.762 1.00 88.06 146 HIS A O 1
ATOM 1150 N N . GLN A 1 147 ? 10.827 -5.888 -26.630 1.00 86.75 147 GLN A N 1
ATOM 1151 C CA . GLN A 1 147 ? 11.249 -4.998 -27.692 1.00 86.75 147 GLN A CA 1
ATOM 1152 C C . GLN A 1 147 ? 12.761 -4.866 -27.603 1.00 86.75 147 GLN A C 1
ATOM 1154 O O . GLN A 1 147 ? 13.297 -4.688 -26.516 1.00 86.75 147 GLN A O 1
ATOM 1159 N N . SER A 1 148 ? 13.454 -4.961 -28.733 1.00 85.12 148 SER A N 1
ATOM 1160 C CA . SER A 1 148 ? 14.919 -4.963 -28.757 1.00 85.12 148 SER A CA 1
ATOM 1161 C C . SER A 1 148 ? 15.536 -3.572 -28.584 1.00 85.12 148 SER A C 1
ATOM 1163 O O . SER A 1 148 ? 16.647 -3.468 -28.083 1.00 85.12 148 SER A O 1
ATOM 1165 N N . HIS A 1 149 ? 14.841 -2.511 -29.012 1.00 82.38 149 HIS A N 1
ATOM 1166 C CA . HIS A 1 149 ? 15.336 -1.128 -29.017 1.00 82.38 149 HIS A CA 1
ATOM 1167 C C . HIS A 1 149 ? 14.185 -0.126 -28.836 1.00 82.38 149 HIS A C 1
ATOM 1169 O O . HIS A 1 149 ? 13.052 -0.408 -29.227 1.00 82.38 149 HIS A O 1
ATOM 1175 N N . GLY A 1 150 ? 14.479 1.071 -28.324 1.00 84.88 150 GLY A N 1
ATOM 1176 C CA . GLY A 1 150 ? 13.487 2.136 -28.112 1.00 84.88 150 GLY A CA 1
ATOM 1177 C C . GLY A 1 150 ? 12.769 2.036 -26.763 1.00 84.88 150 GLY A C 1
ATOM 1178 O O . GLY A 1 150 ? 13.230 1.338 -25.867 1.00 84.88 150 GLY A O 1
ATOM 1179 N N . GLY A 1 151 ? 11.673 2.774 -26.582 1.00 82.94 151 GLY A N 1
ATOM 1180 C CA . GLY A 1 151 ? 10.824 2.658 -25.391 1.00 82.94 151 GLY A CA 1
ATOM 1181 C C . GLY A 1 151 ? 9.789 1.548 -25.561 1.00 82.94 151 GLY A C 1
ATOM 1182 O O . GLY A 1 151 ? 9.177 1.453 -26.622 1.00 82.94 151 GLY A O 1
ATOM 1183 N N . VAL A 1 152 ? 9.581 0.744 -24.519 1.00 86.19 152 VAL A N 1
ATOM 1184 C CA . VAL A 1 152 ? 8.555 -0.299 -24.456 1.00 86.19 152 VAL A CA 1
ATOM 1185 C C . VAL A 1 152 ? 7.568 0.025 -23.340 1.00 86.19 152 VAL A C 1
ATOM 1187 O O . VAL A 1 152 ? 7.962 0.369 -22.228 1.00 86.19 152 VAL A O 1
ATOM 1190 N N . SER A 1 153 ? 6.269 -0.077 -23.626 1.00 87.44 153 SER A N 1
ATOM 1191 C CA . SER A 1 153 ? 5.214 0.093 -22.627 1.00 87.44 153 SER A CA 1
ATOM 1192 C C . SER A 1 153 ? 4.228 -1.062 -22.684 1.00 87.44 153 SER A C 1
ATOM 1194 O O . SER A 1 153 ? 3.797 -1.470 -23.758 1.00 87.44 153 SER A O 1
ATOM 1196 N N . THR A 1 154 ? 3.853 -1.581 -21.520 1.00 88.81 154 THR A N 1
ATOM 1197 C CA . THR A 1 154 ? 2.839 -2.626 -21.383 1.00 88.81 154 THR A CA 1
ATOM 1198 C C . THR A 1 154 ? 1.943 -2.332 -20.194 1.00 88.81 154 THR A C 1
ATOM 1200 O O . THR A 1 154 ? 2.403 -1.876 -19.149 1.00 88.81 154 THR A O 1
ATOM 1203 N N . SER A 1 155 ? 0.652 -2.628 -20.317 1.00 91.44 155 SER A N 1
ATOM 1204 C CA . SER A 1 155 ? -0.289 -2.498 -19.208 1.00 91.44 155 SER A CA 1
ATOM 1205 C C . SER A 1 155 ? -1.211 -3.700 -19.129 1.00 91.44 155 SER A C 1
ATOM 1207 O O . SER A 1 155 ? -1.535 -4.310 -20.145 1.00 91.44 155 SER A O 1
ATOM 1209 N N . ASN A 1 156 ? -1.631 -4.046 -17.918 1.00 93.81 156 ASN A N 1
ATOM 1210 C CA . ASN A 1 156 ? -2.670 -5.042 -17.709 1.00 93.81 156 ASN A CA 1
ATOM 1211 C C . ASN A 1 156 ? -3.555 -4.626 -16.528 1.00 93.81 156 ASN A C 1
ATOM 1213 O O . ASN A 1 156 ? -3.142 -3.846 -15.664 1.00 93.81 156 ASN A O 1
ATOM 1217 N N . ARG A 1 157 ? -4.790 -5.121 -16.509 1.00 94.31 157 ARG A N 1
ATOM 1218 C CA . ARG A 1 157 ? -5.753 -4.892 -15.437 1.00 94.31 157 ARG A CA 1
ATOM 1219 C C . ARG A 1 157 ? -6.434 -6.193 -15.043 1.00 94.31 157 ARG A C 1
ATOM 1221 O O . ARG A 1 157 ? -6.657 -7.052 -15.887 1.00 94.31 157 ARG A O 1
ATOM 1228 N N . VAL A 1 158 ? -6.799 -6.311 -13.776 1.00 96.06 158 VAL A N 1
ATOM 1229 C CA . VAL A 1 158 ? -7.527 -7.468 -13.252 1.00 96.06 158 VAL A CA 1
ATOM 1230 C C . VAL A 1 158 ? -8.549 -7.022 -12.229 1.00 96.06 158 VAL A C 1
ATOM 1232 O O . VAL A 1 158 ? -8.284 -6.120 -11.436 1.00 96.06 158 VAL A O 1
ATOM 1235 N N . VAL A 1 159 ? -9.715 -7.660 -12.257 1.00 95.81 159 VAL A N 1
ATOM 1236 C CA . VAL A 1 159 ? -10.689 -7.574 -11.173 1.00 95.81 159 VAL A CA 1
ATOM 1237 C C . VAL A 1 159 ? -10.521 -8.813 -10.307 1.00 95.81 159 VAL A C 1
ATOM 1239 O O . VAL A 1 159 ? -10.661 -9.930 -10.796 1.00 95.81 159 VAL A O 1
ATOM 1242 N N . SER A 1 160 ? -10.215 -8.604 -9.031 1.00 94.25 160 SER A N 1
ATOM 1243 C CA . SER A 1 160 ? -10.035 -9.670 -8.049 1.00 94.25 160 SER A CA 1
ATOM 1244 C C . SER A 1 160 ? -11.013 -9.479 -6.901 1.00 94.25 160 SER A C 1
ATOM 1246 O O . SER A 1 160 ? -11.094 -8.396 -6.321 1.00 94.25 160 SER A O 1
ATOM 1248 N N . ILE A 1 161 ? -11.727 -10.546 -6.546 1.00 94.31 161 ILE A N 1
ATOM 1249 C CA . ILE A 1 161 ? -12.486 -10.598 -5.295 1.00 94.31 161 ILE A CA 1
ATOM 1250 C C . ILE A 1 161 ? -11.494 -10.815 -4.158 1.00 94.31 161 ILE A C 1
ATOM 1252 O O . ILE A 1 161 ? -10.690 -11.748 -4.233 1.00 94.31 161 ILE A O 1
ATOM 1256 N N . LEU A 1 162 ? -11.517 -9.952 -3.145 1.00 93.38 162 LEU A N 1
ATOM 1257 C CA . LEU A 1 162 ? -10.625 -10.019 -1.990 1.00 93.38 162 LEU A CA 1
ATOM 1258 C C . LEU A 1 162 ? -11.427 -10.212 -0.704 1.00 93.38 162 LEU A C 1
ATOM 1260 O O . LEU A 1 162 ? -12.460 -9.566 -0.517 1.00 93.38 162 LEU A O 1
ATOM 1264 N N . GLU A 1 163 ? -10.927 -11.080 0.171 1.00 92.50 163 GLU A N 1
ATOM 1265 C CA . GLU A 1 163 ? -11.348 -11.168 1.572 1.00 92.50 163 GLU A CA 1
ATOM 1266 C C . GLU A 1 163 ? -10.557 -10.168 2.428 1.00 92.50 163 GLU A C 1
ATOM 1268 O O . GLU A 1 163 ? -9.491 -9.694 2.026 1.00 92.50 163 GLU A O 1
ATOM 1273 N N . VAL A 1 164 ? -11.049 -9.858 3.632 1.00 84.44 164 VAL A N 1
ATOM 1274 C CA . VAL A 1 164 ? -10.324 -8.998 4.583 1.00 84.44 164 VAL A CA 1
ATOM 1275 C C . VAL A 1 164 ? -8.945 -9.592 4.870 1.00 84.44 164 VAL A C 1
ATOM 1277 O O . VAL A 1 164 ? -8.820 -10.730 5.318 1.00 84.44 164 VAL A O 1
ATOM 1280 N N . GLY A 1 165 ? -7.898 -8.801 4.645 1.00 80.56 165 GLY A N 1
ATOM 1281 C CA . GLY A 1 165 ? -6.517 -9.203 4.886 1.00 80.56 165 GLY A CA 1
ATOM 1282 C C . GLY A 1 165 ? -5.796 -9.836 3.694 1.00 80.56 165 GLY A C 1
ATOM 1283 O O . GLY A 1 165 ? -4.575 -9.989 3.800 1.00 80.56 165 GLY A O 1
ATOM 1284 N N . ASP A 1 166 ? -6.487 -10.129 2.581 1.00 89.56 166 ASP A N 1
ATOM 1285 C CA . ASP A 1 166 ? -5.859 -10.565 1.325 1.00 89.56 166 ASP A CA 1
ATOM 1286 C C . ASP A 1 166 ? -4.797 -9.558 0.870 1.00 89.56 166 ASP A C 1
ATOM 1288 O O . ASP A 1 166 ? -4.948 -8.344 1.019 1.00 89.56 166 ASP A O 1
ATOM 1292 N N . VAL A 1 167 ? -3.714 -10.074 0.293 1.00 85.00 167 VAL A N 1
ATOM 1293 C CA . VAL A 1 167 ? -2.496 -9.320 0.004 1.00 85.00 167 VAL A CA 1
ATOM 1294 C C . VAL A 1 167 ? -2.267 -9.251 -1.501 1.00 85.00 167 VAL A C 1
ATOM 1296 O O . VAL A 1 167 ? -2.159 -10.289 -2.154 1.00 85.00 167 VAL A O 1
ATOM 1299 N N . VAL A 1 168 ? -2.147 -8.037 -2.044 1.00 89.44 168 VAL A N 1
ATOM 1300 C CA . VAL A 1 168 ? -1.890 -7.767 -3.461 1.00 89.44 168 VAL A CA 1
ATOM 1301 C C . VAL A 1 168 ? -0.650 -6.893 -3.639 1.00 89.44 168 VAL A C 1
ATOM 1303 O O . VAL A 1 168 ? -0.549 -5.829 -3.044 1.00 89.44 168 VAL A O 1
ATOM 1306 N N . PHE A 1 169 ? 0.298 -7.294 -4.481 1.00 85.12 169 PHE A N 1
ATOM 1307 C CA . PHE A 1 169 ? 1.501 -6.498 -4.764 1.00 85.12 169 PHE A CA 1
ATOM 1308 C C . PHE A 1 169 ? 1.997 -6.691 -6.190 1.00 85.12 169 PHE A C 1
ATOM 1310 O O . PHE A 1 169 ? 1.593 -7.624 -6.883 1.00 85.12 169 PHE A O 1
ATOM 1317 N N . VAL A 1 170 ? 2.900 -5.816 -6.625 1.00 86.06 170 VAL A N 1
ATOM 1318 C CA . VAL A 1 170 ? 3.585 -5.956 -7.911 1.00 86.06 170 VAL A CA 1
ATOM 1319 C C . VAL A 1 170 ? 4.921 -6.649 -7.715 1.00 86.06 170 VAL A C 1
ATOM 1321 O O . VAL A 1 170 ? 5.701 -6.286 -6.838 1.00 86.06 170 VAL A O 1
ATOM 1324 N N . ARG A 1 171 ? 5.209 -7.624 -8.573 1.00 83.50 171 ARG A N 1
ATOM 1325 C CA . ARG A 1 171 ? 6.508 -8.285 -8.647 1.00 83.50 171 ARG A CA 1
ATOM 1326 C C . ARG A 1 171 ? 7.074 -8.166 -10.055 1.00 83.50 171 ARG A C 1
ATOM 1328 O O . ARG A 1 171 ? 6.385 -8.437 -11.033 1.00 83.50 171 ARG A O 1
ATOM 1335 N N . LEU A 1 172 ? 8.350 -7.806 -10.150 1.00 81.19 172 LEU A N 1
ATOM 1336 C CA . LEU A 1 172 ? 9.105 -7.918 -11.393 1.00 81.19 172 LEU A CA 1
ATOM 1337 C C . LEU A 1 172 ? 9.546 -9.360 -11.629 1.00 81.19 172 LEU A C 1
ATOM 1339 O O . LEU A 1 172 ? 9.977 -10.046 -10.697 1.00 81.19 172 LEU A O 1
ATOM 1343 N N . ARG A 1 173 ? 9.436 -9.828 -12.876 1.00 71.56 173 ARG A N 1
ATOM 1344 C CA . ARG A 1 173 ? 10.000 -11.123 -13.270 1.00 71.56 173 ARG A CA 1
ATOM 1345 C C . ARG A 1 173 ? 11.529 -11.039 -13.292 1.00 71.56 173 ARG A C 1
ATOM 1347 O O . ARG A 1 173 ? 12.097 -9.966 -13.490 1.00 71.56 173 ARG A O 1
ATOM 1354 N N . SER A 1 174 ? 12.195 -12.175 -13.078 1.00 61.62 174 SER A N 1
ATOM 1355 C CA . SER A 1 174 ? 13.658 -12.255 -13.105 1.00 61.62 174 SER A CA 1
ATOM 1356 C C . SER A 1 174 ? 14.205 -11.655 -14.402 1.00 61.62 174 SER A C 1
ATOM 1358 O O . SER A 1 174 ? 13.705 -11.963 -15.481 1.00 61.62 174 SER A O 1
ATOM 1360 N N . ASN A 1 175 ? 15.229 -10.811 -14.271 1.00 64.25 175 ASN A N 1
ATOM 1361 C CA . ASN A 1 175 ? 15.905 -10.076 -15.347 1.00 64.25 175 ASN A CA 1
ATOM 1362 C C . ASN A 1 175 ? 15.126 -8.912 -15.984 1.00 64.25 175 ASN A C 1
ATOM 1364 O O . ASN A 1 175 ? 15.701 -8.196 -16.803 1.00 64.25 175 ASN A O 1
ATOM 1368 N N . SER A 1 176 ? 13.878 -8.651 -15.583 1.00 64.19 176 SER A N 1
ATOM 1369 C CA . SER A 1 176 ? 13.194 -7.408 -15.949 1.00 64.19 176 SER A CA 1
ATOM 1370 C C . SER A 1 176 ? 13.716 -6.247 -15.100 1.00 64.19 176 SER A C 1
ATOM 1372 O O . SER A 1 176 ? 13.905 -6.379 -13.888 1.00 64.19 176 SER A O 1
ATOM 1374 N N . ARG A 1 177 ? 13.945 -5.097 -15.734 1.00 60.88 177 ARG A N 1
ATOM 1375 C CA . ARG A 1 177 ? 14.248 -3.832 -15.057 1.00 60.88 177 ARG A CA 1
ATOM 1376 C C . ARG A 1 177 ? 13.064 -2.891 -15.267 1.00 60.88 177 ARG A C 1
ATOM 1378 O O . ARG A 1 177 ? 12.219 -3.126 -16.119 1.00 60.88 177 ARG A O 1
ATOM 1385 N N . ILE A 1 178 ? 12.942 -1.884 -14.417 1.00 60.78 178 ILE A N 1
ATOM 1386 C CA . ILE A 1 178 ? 12.025 -0.775 -14.660 1.00 60.78 178 ILE A CA 1
ATOM 1387 C C . ILE A 1 178 ? 12.889 0.468 -14.739 1.00 60.78 178 ILE A C 1
ATOM 1389 O O . ILE A 1 178 ? 13.539 0.835 -13.758 1.00 60.78 178 ILE A O 1
ATOM 1393 N N . TYR A 1 179 ? 12.907 1.106 -15.904 1.00 53.69 179 TYR A N 1
ATOM 1394 C CA . TYR A 1 179 ? 13.544 2.398 -16.063 1.00 53.69 179 TYR A CA 1
ATOM 1395 C C . TYR A 1 179 ? 12.586 3.509 -15.630 1.00 53.69 179 TYR A C 1
ATOM 1397 O O . TYR A 1 179 ? 11.525 3.682 -16.217 1.00 53.69 179 TYR A O 1
ATOM 1405 N N . ASN A 1 180 ? 12.990 4.273 -14.612 1.00 52.22 180 ASN A N 1
ATOM 1406 C CA . ASN A 1 180 ? 12.330 5.484 -14.116 1.00 52.22 180 ASN A CA 1
ATOM 1407 C C . ASN A 1 180 ? 10.831 5.335 -13.745 1.00 52.22 180 ASN A C 1
ATOM 1409 O O . ASN A 1 180 ? 9.936 5.190 -14.576 1.00 52.22 180 ASN A O 1
ATOM 1413 N N . ASN A 1 181 ? 10.500 5.482 -12.463 1.00 54.72 181 ASN A N 1
ATOM 1414 C CA . ASN A 1 181 ? 9.138 5.215 -11.982 1.00 54.72 181 ASN A CA 1
ATOM 1415 C C . ASN A 1 181 ? 8.107 6.335 -12.285 1.00 54.72 181 ASN A C 1
ATOM 1417 O O . ASN A 1 181 ? 7.069 6.364 -11.635 1.00 54.72 181 ASN A O 1
ATOM 1421 N N . ILE A 1 182 ? 8.384 7.292 -13.183 1.00 58.28 182 ILE A N 1
ATOM 1422 C CA . ILE A 1 182 ? 7.408 8.336 -13.574 1.00 58.28 182 ILE A CA 1
ATOM 1423 C C . ILE A 1 182 ? 6.328 7.749 -14.494 1.00 58.28 182 ILE A C 1
ATOM 1425 O O . ILE A 1 182 ? 5.153 8.074 -14.366 1.00 58.28 182 ILE A O 1
ATOM 1429 N N . LEU A 1 183 ? 6.720 6.853 -15.402 1.00 66.19 183 LEU A N 1
ATOM 1430 C CA . LEU A 1 183 ? 5.819 6.234 -16.384 1.00 66.19 183 LEU A CA 1
ATOM 1431 C C . LEU A 1 183 ? 5.279 4.868 -15.923 1.00 66.19 183 LEU A C 1
ATOM 1433 O O . LEU A 1 183 ? 4.431 4.268 -16.582 1.00 66.19 183 LEU A O 1
ATOM 1437 N N . ASN A 1 184 ? 5.761 4.385 -14.778 1.00 74.06 184 ASN A N 1
ATOM 1438 C CA . ASN A 1 184 ? 5.389 3.105 -14.195 1.00 74.06 184 ASN A CA 1
ATOM 1439 C C . ASN A 1 184 ? 4.352 3.327 -13.094 1.00 74.06 184 ASN A C 1
ATOM 1441 O O . ASN A 1 184 ? 4.610 4.051 -12.137 1.00 74.06 184 ASN A O 1
ATOM 1445 N N . THR A 1 185 ? 3.182 2.702 -13.218 1.00 79.62 185 THR A N 1
ATOM 1446 C CA . THR A 1 185 ? 2.069 2.894 -12.279 1.00 79.62 185 THR A CA 1
ATOM 1447 C C . THR A 1 185 ? 1.504 1.564 -11.808 1.00 79.62 185 THR A C 1
ATOM 1449 O O . THR A 1 185 ? 1.317 0.636 -12.595 1.00 79.62 185 THR A O 1
ATOM 1452 N N . PHE A 1 186 ? 1.190 1.491 -10.518 1.00 85.19 186 PHE A N 1
ATOM 1453 C CA . PHE A 1 186 ? 0.342 0.461 -9.936 1.00 85.19 186 PHE A CA 1
ATOM 1454 C C . PHE A 1 186 ? -0.772 1.153 -9.161 1.00 85.19 186 PHE A C 1
ATOM 1456 O O . PHE A 1 186 ? -0.500 1.980 -8.293 1.00 85.19 186 PHE A O 1
ATOM 1463 N N . SER A 1 187 ? -2.019 0.845 -9.496 1.00 82.19 187 SER A N 1
ATOM 1464 C CA . SER A 1 187 ? -3.183 1.381 -8.803 1.00 82.19 187 SER A CA 1
ATOM 1465 C C . SER A 1 187 ? -4.199 0.284 -8.530 1.00 82.19 187 SER A C 1
ATOM 1467 O O . SER A 1 187 ? -4.334 -0.670 -9.297 1.00 82.19 187 SER A O 1
ATOM 1469 N N . GLY A 1 188 ? -4.909 0.426 -7.417 1.00 85.31 188 GLY A N 1
ATOM 1470 C CA . GLY A 1 188 ? -5.995 -0.451 -7.011 1.00 85.31 188 GLY A CA 1
ATOM 1471 C C . GLY A 1 188 ? -7.136 0.377 -6.444 1.00 85.31 188 GLY A C 1
ATOM 1472 O O . GLY A 1 188 ? -6.888 1.329 -5.706 1.00 85.31 188 GLY A O 1
ATOM 1473 N N . TYR A 1 189 ? -8.373 0.040 -6.793 1.00 84.12 189 TYR A N 1
ATOM 1474 C CA . TYR A 1 189 ? -9.557 0.672 -6.216 1.00 84.12 189 TYR A CA 1
ATOM 1475 C C . TYR A 1 189 ? -10.701 -0.329 -6.059 1.00 84.12 189 TYR A C 1
ATOM 1477 O O . TYR A 1 189 ? -10.819 -1.297 -6.813 1.00 84.12 189 TYR A O 1
ATOM 1485 N N . LEU A 1 190 ? -11.525 -0.097 -5.038 1.00 86.44 190 LEU A N 1
ATOM 1486 C CA . LEU A 1 190 ? -12.733 -0.868 -4.770 1.00 86.44 190 LEU A CA 1
ATOM 1487 C C . LEU A 1 190 ? -13.798 -0.525 -5.819 1.00 86.44 190 LEU A C 1
ATOM 1489 O O . LEU A 1 190 ? -14.072 0.649 -6.052 1.00 86.44 190 LEU A O 1
ATOM 1493 N N . LEU A 1 191 ? -14.406 -1.543 -6.426 1.00 86.88 191 LEU A N 1
ATOM 1494 C CA . LEU A 1 191 ? -15.580 -1.389 -7.288 1.00 86.88 191 LEU A CA 1
ATOM 1495 C C . LEU A 1 191 ? -16.862 -1.421 -6.456 1.00 86.88 191 LEU A C 1
ATOM 1497 O O . LEU A 1 191 ? -17.719 -0.557 -6.598 1.00 86.88 191 LEU A O 1
ATOM 1501 N N . PHE A 1 192 ? -16.985 -2.422 -5.586 1.00 86.81 192 PHE A N 1
ATOM 1502 C CA . PHE A 1 192 ? -18.104 -2.574 -4.660 1.00 86.81 192 PHE A CA 1
ATOM 1503 C C . PHE A 1 192 ? -17.730 -3.523 -3.520 1.00 86.81 192 PHE A C 1
ATOM 1505 O O . PHE A 1 192 ? -16.978 -4.486 -3.711 1.00 86.81 192 PHE A O 1
ATOM 1512 N N . SER A 1 193 ? -18.256 -3.241 -2.328 1.00 88.69 193 SER A N 1
ATOM 1513 C CA . SER A 1 193 ? -18.136 -4.121 -1.169 1.00 88.69 193 SER A CA 1
ATOM 1514 C C . SER A 1 193 ? -19.074 -5.323 -1.301 1.00 88.69 193 SER A C 1
ATOM 1516 O O . SER A 1 193 ? -20.150 -5.243 -1.893 1.00 88.69 193 SER A O 1
ATOM 1518 N N . LEU A 1 194 ? -18.656 -6.458 -0.747 1.00 85.62 194 LEU A N 1
ATOM 1519 C CA . LEU A 1 194 ? -19.471 -7.664 -0.639 1.00 85.62 194 LEU A CA 1
ATOM 1520 C C . LEU A 1 194 ? -19.870 -7.852 0.822 1.00 85.62 194 LEU A C 1
ATOM 1522 O O . LEU A 1 194 ? -19.043 -7.692 1.721 1.00 85.62 194 LEU A O 1
ATOM 1526 N N . LYS A 1 195 ? -21.137 -8.196 1.064 1.00 83.12 195 LYS A N 1
ATOM 1527 C CA . LYS A 1 195 ? -21.605 -8.486 2.421 1.00 83.12 195 LYS A CA 1
ATOM 1528 C C . LYS A 1 195 ? -20.943 -9.771 2.945 1.00 83.12 195 LYS A C 1
ATOM 1530 O O . LYS A 1 195 ? -20.732 -10.695 2.153 1.00 83.12 195 LYS A O 1
ATOM 1535 N N . PRO A 1 196 ? -20.619 -9.844 4.247 1.00 66.75 196 PRO A N 1
ATOM 1536 C CA . PRO A 1 196 ? -20.281 -11.109 4.887 1.00 66.75 196 PRO A CA 1
ATOM 1537 C C . PRO A 1 196 ? -21.447 -12.089 4.710 1.00 66.75 196 PRO A C 1
ATOM 1539 O O . PRO A 1 196 ? -22.605 -11.681 4.821 1.00 66.75 196 PRO A O 1
ATOM 1542 N N . SER A 1 197 ? -21.130 -13.338 4.368 1.00 61.47 197 SER A N 1
ATOM 1543 C CA . SER A 1 197 ? -22.082 -14.455 4.318 1.00 61.47 197 SER A CA 1
ATOM 1544 C C . SER A 1 197 ? -22.439 -14.932 5.714 1.00 61.47 197 SER A C 1
ATOM 1546 O O . SER A 1 197 ? -21.474 -15.048 6.505 1.00 61.47 197 SER A O 1
#

Foldseek 3Di:
DDDDPPDWDFWDKDKDFPADDEQPAKTKIKIKTWFTPDPDKDKFKDKQNHTDDPQKDKDDWDDPVPNIIMIMMMHIDRDDPPIWIWMWMDTPNDPDIDIGTPFKDFDQAWAKKKKKKKAKDFADQVDWAKKFKDKPNHGPDMWTDHDHGDMDMTMDMDIDGDHGGIMIGMDTDPPHDGDDCPRIDIDMDGPDGDDDD

Mean predicted aligned error: 10.88 Å

pLDDT: mean 82.62, std 11.57, range [34.41, 96.06]

Nearest PDB structures (foldseek):
  5ksa-assembly1_B  TM=9.468E-01  e=2.655E-10  Triticum aestivum
  6mkr-assembly1_D  TM=9.434E-01  e=6.448E-10  Mus musculus
  3c5z-assembly1_H  TM=9.458E-01  e=8.819E-10  Mus musculus
  1iao-assembly1_B  TM=9.203E-01  e=6.793E-10  Mus musculus
  4h26-assembly1_B  TM=9.406E-01  e=1.271E-09  Homo sapiens

Organism: Labeo rohita (NCBI:txid84645)

Solvent-accessible surface area (backbone atoms only — not comp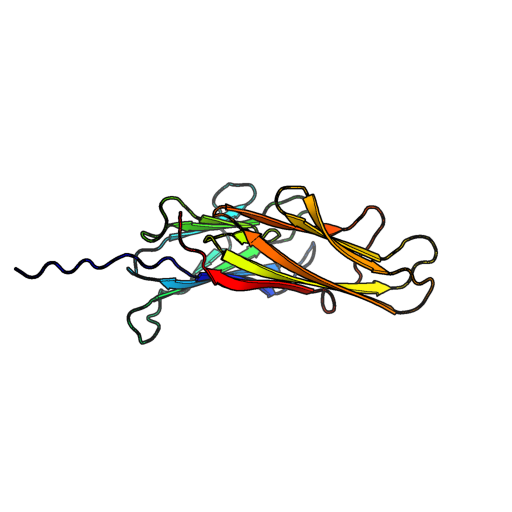arable to full-atom values): 11120 Å² total; per-residue (Å²): 137,84,84,78,86,79,74,53,36,50,60,54,74,46,80,48,77,80,40,86,44,44,86,89,37,60,21,30,37,35,42,35,37,32,68,17,28,68,84,67,65,48,80,45,42,24,53,73,83,40,81,54,69,77,61,52,49,68,57,74,77,42,74,71,85,76,86,23,28,32,38,43,38,36,39,59,41,60,72,57,93,89,67,47,51,28,42,36,39,41,42,80,41,43,100,58,73,46,71,42,39,80,75,36,49,52,33,86,53,34,23,39,30,42,37,41,42,33,46,31,30,67,27,34,78,89,40,47,43,35,38,30,40,28,45,80,88,40,78,73,41,66,25,66,44,74,38,59,64,60,78,38,76,31,62,38,72,39,78,45,81,37,50,64,66,41,40,38,33,76,44,69,43,91,80,32,71,75,53,64,75,85,66,37,44,78,49,73,47,79,76,46,78,50,81,86,130

Secondary structure (DSSP, 8-state):
--------B--EEEEEEEE---SSS-EEEEEEEEEEBSS-EEEEEEETTEEE-TTEEEPPPEE-SSS-EEEEEEEEE---TT--EEEEEEETTSSS-EEEETTEEE-SSSEEEEEEEEEEEE--SS--EEEEEEETTEEEEEEEE--SSSEEEEEEEEEEEE-TT-EEEEEEPTT-----TTS-EEEEEEEEE----

Radius of gyration: 19.13 Å; Cα contacts (8 Å, |Δi|>4): 471; chains: 1; bounding box: 56×35×56 Å

Sequence (197 aa):
MLSVFTGAVAPVVKLSLVKRGDSRHPSLLMCSAYDFYPEKIKVSWLRDGVVVTSDVTSTEKMPNGDWYYQIHTELEYIPKAGEKISCMVEHAGFEKPMIYDWSVFRAPLKGAYMFKITVFDHGNPHNPTSACIMKNGQAVAVAYAHQSHGGVSTSNRVVSILEVGDVVFVRLRSNSRIYNNILNTFSGYLLFSLKPS

InterPro domains:
  IPR001073 C1q domain [PF00386] (105-191)
  IPR001073 C1q domain [PR00007] (105-124)
  IPR001073 C1q domain [PR00007] (152-173)
  IPR001073 C1q domain [PR00007] (182-192)
  IPR001073 C1q domain [SM00110] (84-194)
  IPR003597 Immunoglobulin C1-set [PF07654] (23-93)
  IPR003597 Immunoglobulin C1-set [SM00407] (26-97)
  IPR007110 Immunoglobulin-like domain [PS50835] (11-91)
  IPR008983 Tumour necrosis factor-like domain superfamily [G3DSA:2.60.120.40] (103-195)
  IPR008983 Tumour necrosis factor-like domain superfamily [SSF49842] (102-193)
  IPR013783 Immunoglobulin-like fold [G3DSA:2.60.40.10] (8-102)
  IPR036179 Immunoglobulin-like domain superfamily [SSF48726] (21-102)
  IPR050160 Major Histocompatibility Complex/Immunoglobulin [PTHR19944] (9-116)